Protein AF-A0AA40AAX5-F1 (afdb_monomer)

pLDDT: mean 87.26, std 8.53, range [49.62, 97.94]

InterPro domains:
  IPR021109 Aspartic peptidase domain superfamily [G3DSA:2.40.70.10] (94-364)
  IPR021109 Aspartic peptidase domain superfamily [SSF50630] (122-362)

Secondary structure (DSSP, 8-state):
----S--SS-EEE-HHHHTSHHHHHHTT--HHHHHHHH---S-B-TTS-B-S--EE--TTHHHH-HHHHHHTTS-HHHH-SEEEEEEEE-TTS-EEEEEEEEE---SS--S-B---STT-HHHHHHHHTTSS-S---EEEE-----SSS----EEEESS--GGG--S-----PPPPTT-EETTTEE-SSEEEEEEEEEEETT--TTSTT-EEEE-TTS-EEEEE-SS-SSBB--HHHHHHHHHHHHHHHT-SS--B---TT--TTTTT-HHHHHHHTSB-SS-EEEEEGGGSTT--EEEEEEETTS-EEEE-HHHHEEEEEEE-TTS-EEEEEEEEEEEEESSPPGGG-EEE-HHHHTTSEEE-

Nearest PDB structures (foldseek):
  3u6a-assembly1_A  TM=5.957E-01  e=9.132E-08  Homo sapiens
  6jsn-assembly1_A  TM=5.838E-01  e=8.071E-08  Homo sapiens
  5i70-assembly1_B  TM=5.444E-01  e=6.086E-06  Plasmodium falciparum 7G8
  3qvc-assembly1_A  TM=4.802E-01  e=3.085E-06  Plasmodium falciparum
  6kub-assembly1_A  TM=4.919E-01  e=6.086E-06  Plasmodium falciparum

Sequence (364 aa):
VTPSTVTNATLLTVPGPLCNDTALSTQNMTRGQCYSRRGSALAVDGAGNPVGLPTVSTAGLGSSNPGWIVIMGGTEAVAFPAAVNASLALHDGRSVAMVDGLIESGINHTASHLGLADSSTLSAALIAAGVTGPTRSWGFDAGSLSYARPRSGALTLGGRDVGAVAGSPVTYSMSAYNKVVNNQRVCPLQVTISSMWLVPSNSTAGANDSFQLVDSALPLEACLEVYDIYTRLPVTVLNNLKNYVDTMTGRTGGPVSYKPVQHPEAEKDPLLRQLLSLYINEPGLIYPANSTARFDASLVVTLEGGQTVNIPSNELFNPVRGLAADGSRAVELGFNELAVYQSEAPANAAVLGRSFLSQVYLFV

Organism: NCBI:txid1954250

Foldseek 3Di:
DQAALQAQAWEAEQLQLQQDPVLCQQQVAFSLQSCLQAPHPADADPSRGHPPWAWDDLPCRCVRGVNQCVVQVHDSCSSAVTKTFDWDQDPVRDIFTFIHGYDNDDNQDRYIGQNLDPNHRVLVRCVVVVNAPPDQKKKKALFFQFPVDTGDIDIGGNDYDPVPDDDDDDDDQFDHQPDADLVWYRARQKFKFQWKKKAFPVGDPPDPLIFTLDHNVHIFIEHEHAPQQFKAAAPSSLVSVQVSQCVQLVHDDTFDDDGQNDDPPCVVDVLVVLVNQFDDSFAARKDFLVSRVRDFIWMWTATPVGDIFIQGPSRQKHFDWGAGNSRDIDGRNRMMGGRYGPDHDTPNHMYDYSSRSNRDMDMD

Mean predicted aligned error: 5.78 Å

Radius of gyration: 20.91 Å; Cα contacts (8 Å, |Δi|>4): 826; chains: 1; bounding box: 55×44×54 Å

Structure (mmCIF, N/CA/C/O backbone):
data_AF-A0AA40AAX5-F1
#
_entry.id   AF-A0AA40AAX5-F1
#
loop_
_atom_site.group_PDB
_atom_site.id
_atom_site.type_symbol
_atom_site.label_atom_id
_atom_site.label_alt_id
_atom_site.label_comp_id
_atom_site.label_asym_id
_atom_site.label_entity_id
_atom_site.label_seq_id
_atom_site.pdbx_PDB_ins_code
_atom_site.Cartn_x
_atom_site.Cartn_y
_atom_site.Cartn_z
_atom_site.occupancy
_atom_site.B_iso_or_equiv
_atom_site.auth_seq_id
_atom_site.auth_comp_id
_atom_site.auth_asym_id
_atom_site.auth_atom_id
_atom_site.pdbx_PDB_model_num
ATOM 1 N N . VAL A 1 1 ? -3.126 14.466 -6.322 1.00 49.62 1 VAL A N 1
ATOM 2 C CA . VAL A 1 1 ? -3.869 13.331 -6.909 1.00 49.62 1 VAL A CA 1
ATOM 3 C C . VAL A 1 1 ? -3.043 12.082 -6.691 1.00 49.62 1 VAL A C 1
ATOM 5 O O . VAL A 1 1 ? -1.884 12.096 -7.078 1.00 49.62 1 VAL A O 1
ATOM 8 N N . THR A 1 2 ? -3.607 11.046 -6.073 1.00 58.22 2 THR A N 1
ATOM 9 C CA . THR A 1 2 ? -2.980 9.717 -6.044 1.00 58.22 2 THR A CA 1
ATOM 10 C C . THR A 1 2 ? -3.851 8.804 -6.909 1.00 58.22 2 THR A C 1
ATOM 12 O O . THR A 1 2 ? -4.940 8.435 -6.479 1.00 58.22 2 THR A O 1
ATOM 15 N N . PRO A 1 3 ? -3.469 8.534 -8.161 1.00 61.06 3 PRO A N 1
ATOM 16 C CA . PRO A 1 3 ? -4.119 7.561 -9.025 1.00 61.06 3 PRO A CA 1
ATOM 17 C C . PRO A 1 3 ? -3.767 6.138 -8.573 1.00 61.06 3 PRO A C 1
ATOM 19 O O . PRO A 1 3 ? -2.917 5.947 -7.702 1.00 61.06 3 PRO A O 1
ATOM 22 N N . SER A 1 4 ? -4.430 5.147 -9.165 1.00 72.31 4 SER A N 1
ATOM 23 C CA . SER A 1 4 ? -4.160 3.754 -8.842 1.00 72.31 4 SER A CA 1
ATOM 24 C C . SER A 1 4 ? -2.740 3.346 -9.192 1.00 72.31 4 SER A C 1
ATOM 26 O O . SER A 1 4 ? -2.190 3.704 -10.236 1.00 72.31 4 SER A O 1
ATOM 28 N N . THR A 1 5 ? -2.185 2.558 -8.284 1.00 72.00 5 THR A N 1
ATOM 29 C CA . THR A 1 5 ? -0.841 1.985 -8.344 1.00 72.00 5 THR A CA 1
ATOM 30 C C . THR A 1 5 ? -0.796 0.662 -9.104 1.00 72.00 5 THR A C 1
ATOM 32 O O . THR A 1 5 ? 0.291 0.142 -9.359 1.00 72.00 5 THR A O 1
ATOM 35 N N . VAL A 1 6 ? -1.962 0.132 -9.492 1.00 80.19 6 VAL A N 1
ATOM 36 C CA . VAL A 1 6 ? -2.094 -1.016 -10.391 1.00 80.19 6 VAL A CA 1
ATOM 37 C C . VAL A 1 6 ? -1.846 -0.523 -11.815 1.00 80.19 6 VAL A C 1
ATOM 39 O O . VAL A 1 6 ? -2.741 0.025 -12.441 1.00 80.19 6 VAL A O 1
ATOM 42 N N . THR A 1 7 ? -0.627 -0.656 -12.326 1.00 86.62 7 THR A N 1
ATOM 43 C CA . THR A 1 7 ? -0.231 -0.145 -13.650 1.00 86.62 7 THR A CA 1
ATOM 44 C C . THR A 1 7 ? -0.401 -1.200 -14.745 1.00 86.62 7 THR A C 1
ATOM 46 O O . THR A 1 7 ? -0.524 -2.390 -14.462 1.00 86.62 7 THR A O 1
ATOM 49 N N . ASN A 1 8 ? -0.415 -0.789 -16.015 1.00 89.25 8 ASN A N 1
ATOM 50 C CA . ASN A 1 8 ? -0.386 -1.714 -17.154 1.00 89.25 8 ASN A CA 1
ATOM 51 C C . ASN A 1 8 ? 1.041 -2.169 -17.470 1.00 89.25 8 ASN A C 1
ATOM 53 O O . ASN A 1 8 ? 1.266 -3.338 -17.771 1.00 89.25 8 ASN A O 1
ATOM 57 N N . ALA A 1 9 ? 2.016 -1.268 -17.365 1.00 90.94 9 ALA A N 1
ATOM 58 C CA . ALA A 1 9 ? 3.425 -1.615 -17.499 1.00 90.94 9 ALA A CA 1
ATOM 59 C C . ALA A 1 9 ? 4.041 -1.972 -16.141 1.00 90.94 9 ALA A C 1
ATOM 61 O O . ALA A 1 9 ? 3.669 -1.402 -15.113 1.00 90.94 9 ALA A O 1
ATOM 62 N N . THR A 1 10 ? 5.010 -2.885 -16.150 1.00 91.44 10 THR A N 1
ATOM 63 C CA . THR A 1 10 ? 5.945 -3.059 -15.035 1.00 91.44 10 THR A CA 1
ATOM 64 C C . THR A 1 10 ? 6.928 -1.889 -15.033 1.00 91.44 10 THR A C 1
ATOM 66 O O . THR A 1 10 ? 7.462 -1.509 -16.077 1.00 91.44 10 THR A O 1
ATOM 69 N N . LEU A 1 11 ? 7.119 -1.281 -13.863 1.00 89.56 11 LEU A N 1
ATOM 70 C CA . LEU A 1 11 ? 7.926 -0.081 -13.661 1.00 89.56 11 LEU A CA 1
ATOM 71 C C . LEU A 1 11 ? 8.987 -0.360 -12.606 1.00 89.56 11 LEU A C 1
ATOM 73 O O . LEU A 1 11 ? 8.663 -0.658 -11.458 1.00 89.56 11 LEU A O 1
ATOM 77 N N . LEU A 1 12 ? 10.255 -0.252 -12.978 1.00 89.56 12 LEU A N 1
ATOM 78 C CA . LEU A 1 12 ? 11.369 -0.648 -12.129 1.00 89.56 12 LEU A CA 1
ATOM 79 C C . LEU A 1 12 ? 12.109 0.580 -11.615 1.00 89.56 12 LEU A C 1
ATOM 81 O O . LEU A 1 12 ? 12.522 1.449 -12.382 1.00 89.56 12 LEU A O 1
ATOM 85 N N . THR A 1 13 ? 12.293 0.659 -10.301 1.00 88.62 13 THR A N 1
ATOM 86 C CA . THR A 1 13 ? 13.082 1.728 -9.687 1.00 88.62 13 THR A CA 1
ATOM 87 C C . THR A 1 13 ? 14.549 1.586 -10.033 1.00 88.62 13 THR A C 1
ATOM 89 O O . THR A 1 13 ? 15.118 0.508 -9.857 1.00 88.62 13 THR A O 1
ATOM 92 N N . VAL A 1 14 ? 15.172 2.698 -10.415 1.00 88.69 14 VAL A N 1
ATOM 93 C CA . VAL A 1 14 ? 16.616 2.786 -10.622 1.00 88.69 14 VAL A CA 1
ATOM 94 C C . VAL A 1 14 ? 17.244 3.489 -9.415 1.00 88.69 14 VAL A C 1
ATOM 96 O O . VAL A 1 14 ? 17.065 4.699 -9.247 1.00 88.69 14 VAL A O 1
ATOM 99 N N . PRO A 1 15 ? 17.956 2.768 -8.527 1.00 85.69 15 PRO A N 1
ATOM 100 C CA . PRO A 1 15 ? 18.460 3.346 -7.286 1.00 85.69 15 PRO A CA 1
ATOM 101 C C . PRO A 1 15 ? 19.430 4.509 -7.491 1.00 85.69 15 PRO A C 1
ATOM 103 O O . PRO A 1 15 ? 19.382 5.448 -6.708 1.00 85.69 15 PRO A O 1
ATOM 106 N N . GLY A 1 16 ? 20.286 4.480 -8.515 1.00 86.06 16 GLY A N 1
ATOM 107 C CA . GLY A 1 16 ? 21.312 5.505 -8.745 1.00 86.06 16 GLY A CA 1
ATOM 108 C C . GLY A 1 16 ? 20.771 6.939 -8.762 1.00 86.06 16 GLY A C 1
ATOM 109 O O . GLY A 1 16 ? 21.067 7.711 -7.844 1.00 86.06 16 GLY A O 1
ATOM 110 N N . PRO A 1 17 ? 19.922 7.308 -9.736 1.00 87.00 17 PRO A N 1
ATOM 111 C CA . PRO A 1 17 ? 19.352 8.647 -9.806 1.00 87.00 17 PRO A CA 1
ATOM 112 C C . PRO A 1 17 ? 18.384 8.934 -8.650 1.00 87.00 17 PRO A C 1
ATOM 114 O O . PRO A 1 17 ? 18.302 10.076 -8.203 1.00 87.00 17 PRO A O 1
ATOM 117 N N . LEU A 1 18 ? 17.710 7.922 -8.092 1.00 88.12 18 LEU A N 1
ATOM 118 C CA . LEU A 1 18 ? 16.751 8.104 -6.997 1.00 88.12 18 LEU A CA 1
ATOM 119 C C . LEU A 1 18 ? 17.385 8.245 -5.597 1.00 88.12 18 LEU A C 1
ATOM 121 O O . LEU A 1 18 ? 16.723 8.718 -4.669 1.00 88.12 18 LEU A O 1
ATOM 125 N N . CYS A 1 19 ? 18.640 7.826 -5.431 1.00 89.12 19 CYS A N 1
ATOM 126 C CA . CYS A 1 19 ? 19.385 7.813 -4.167 1.00 89.12 19 CYS A CA 1
ATOM 127 C C . CYS A 1 19 ? 20.699 8.594 -4.241 1.00 89.12 19 CYS A C 1
ATOM 129 O O . CYS A 1 19 ? 21.671 8.269 -3.551 1.00 89.12 19 CYS A O 1
ATOM 131 N N . ASN A 1 20 ? 20.710 9.637 -5.069 1.00 88.94 20 ASN A N 1
ATOM 132 C CA . ASN A 1 20 ? 21.778 10.625 -5.106 1.00 88.94 20 ASN A CA 1
ATOM 133 C C . ASN A 1 20 ? 21.790 11.496 -3.832 1.00 88.94 20 ASN A C 1
ATOM 135 O O . ASN A 1 20 ? 20.797 11.582 -3.106 1.00 88.94 20 ASN A O 1
ATOM 139 N N . ASP A 1 21 ? 22.902 12.182 -3.571 1.00 90.12 21 ASP A N 1
ATOM 140 C CA . ASP A 1 21 ? 23.107 12.931 -2.323 1.00 90.12 21 ASP A CA 1
ATOM 141 C C . ASP A 1 21 ? 22.091 14.074 -2.117 1.00 90.12 21 ASP A C 1
ATOM 143 O O . ASP A 1 21 ? 21.705 14.379 -0.984 1.00 90.12 21 ASP A O 1
ATOM 147 N N . THR A 1 22 ? 21.579 14.671 -3.198 1.00 89.69 22 THR A N 1
ATOM 148 C CA . THR A 1 22 ? 20.496 15.664 -3.131 1.00 89.69 22 THR A CA 1
ATOM 149 C C . THR A 1 22 ? 19.188 15.030 -2.656 1.00 89.69 22 THR A C 1
ATOM 151 O O . THR A 1 22 ? 18.512 15.586 -1.791 1.00 89.69 22 THR A O 1
ATOM 154 N N . ALA A 1 23 ? 18.831 13.851 -3.167 1.00 86.12 23 ALA A N 1
ATOM 155 C CA . ALA A 1 23 ? 17.630 13.133 -2.749 1.00 86.12 23 ALA A CA 1
ATOM 156 C C . ALA A 1 23 ? 17.742 12.651 -1.294 1.00 86.12 23 ALA A C 1
ATOM 158 O O . ALA A 1 23 ? 16.791 12.797 -0.524 1.00 86.12 23 ALA A O 1
ATOM 159 N N . LEU A 1 24 ? 18.914 12.133 -0.908 1.00 89.25 24 LEU A N 1
ATOM 160 C CA . LEU A 1 24 ? 19.203 11.685 0.457 1.00 89.25 24 LEU A CA 1
ATOM 161 C C . LEU A 1 24 ? 19.093 12.831 1.469 1.00 89.25 24 LEU A C 1
ATOM 163 O O . LEU A 1 24 ? 18.389 12.697 2.469 1.00 89.25 24 LEU A O 1
ATOM 167 N N . SER A 1 25 ? 19.719 13.977 1.184 1.00 87.94 25 SER A N 1
ATOM 168 C CA . SER A 1 25 ? 19.642 15.158 2.056 1.00 87.94 25 SER A CA 1
ATOM 169 C C . SER A 1 25 ? 18.224 15.729 2.136 1.00 87.94 25 SER A C 1
ATOM 171 O O . SER A 1 25 ? 17.732 15.982 3.233 1.00 87.94 25 SER A O 1
ATOM 173 N N . THR A 1 26 ? 17.525 15.852 1.003 1.00 85.81 26 THR A N 1
ATOM 174 C CA . THR A 1 26 ? 16.141 16.363 0.957 1.00 85.81 26 THR A CA 1
ATOM 175 C C . THR A 1 26 ? 15.175 15.502 1.770 1.00 85.81 26 THR A C 1
ATOM 177 O O . THR A 1 26 ? 14.215 16.018 2.332 1.00 85.81 26 THR A O 1
ATOM 180 N N . GLN A 1 27 ? 15.404 14.190 1.824 1.00 84.12 27 GLN A N 1
ATOM 181 C CA . GLN A 1 27 ? 14.551 13.242 2.542 1.00 84.12 27 GLN A CA 1
ATOM 182 C C . GLN A 1 27 ? 15.044 12.919 3.956 1.00 84.12 27 GLN A C 1
ATOM 184 O O . GLN A 1 27 ? 14.381 12.140 4.637 1.00 84.12 27 GLN A O 1
ATOM 189 N N . ASN A 1 28 ? 16.172 13.495 4.389 1.00 86.75 28 ASN A N 1
ATOM 190 C CA . ASN A 1 28 ? 16.859 13.130 5.630 1.00 86.75 28 ASN A CA 1
ATOM 191 C C . ASN A 1 28 ? 16.988 11.600 5.778 1.00 86.75 28 ASN A C 1
ATOM 193 O O . ASN A 1 28 ? 16.540 10.993 6.750 1.00 86.75 28 ASN A O 1
ATOM 197 N N . MET A 1 29 ? 17.522 10.968 4.735 1.00 89.06 29 MET A N 1
ATOM 198 C CA . MET A 1 29 ? 17.552 9.519 4.572 1.00 89.06 29 MET A CA 1
ATOM 199 C C . MET A 1 29 ? 18.968 9.061 4.236 1.00 89.06 29 MET A C 1
ATOM 201 O O . MET A 1 29 ? 19.678 9.714 3.473 1.00 89.06 29 MET A O 1
ATOM 205 N N . THR A 1 30 ? 19.378 7.907 4.751 1.00 91.81 30 THR A N 1
ATOM 206 C CA . THR A 1 30 ? 20.649 7.286 4.366 1.00 91.81 30 THR A CA 1
ATOM 207 C C . THR A 1 30 ? 20.535 6.547 3.033 1.00 91.81 30 THR A C 1
ATOM 209 O O . THR A 1 30 ? 19.450 6.168 2.584 1.00 91.81 30 THR A O 1
ATOM 212 N N . ARG A 1 31 ? 21.676 6.250 2.401 1.00 90.31 31 ARG A N 1
ATOM 213 C CA . ARG A 1 31 ? 21.698 5.427 1.182 1.00 90.31 31 ARG A CA 1
ATOM 214 C C . ARG A 1 31 ? 21.137 4.019 1.416 1.00 90.31 31 ARG A C 1
ATOM 216 O O . ARG A 1 31 ? 20.390 3.529 0.575 1.00 90.31 31 ARG A O 1
ATOM 223 N N . GLY A 1 32 ? 21.431 3.409 2.569 1.00 90.06 32 GLY A N 1
ATOM 224 C CA . GLY A 1 32 ? 20.894 2.098 2.953 1.00 90.06 32 GLY A CA 1
ATOM 225 C C . GLY A 1 32 ? 19.365 2.098 3.035 1.00 90.06 32 GLY A C 1
ATOM 226 O O . GLY A 1 32 ? 18.710 1.272 2.400 1.00 90.06 32 GLY A O 1
ATOM 227 N N . GLN A 1 33 ? 18.781 3.086 3.721 1.00 91.81 33 GLN A N 1
ATOM 228 C CA . GLN A 1 33 ? 17.326 3.283 3.775 1.00 91.81 33 GLN A CA 1
ATOM 229 C C . GLN A 1 33 ? 16.737 3.505 2.376 1.00 91.81 33 GLN A C 1
ATOM 231 O O . GLN A 1 33 ? 15.722 2.908 2.021 1.00 91.81 33 GLN A O 1
ATOM 236 N N . CYS A 1 34 ? 17.412 4.313 1.557 1.00 89.94 34 CYS A N 1
ATOM 237 C CA . CYS A 1 34 ? 17.000 4.663 0.203 1.00 89.94 34 CYS A CA 1
ATOM 238 C C . CYS A 1 34 ? 16.948 3.460 -0.749 1.00 89.94 34 CYS A C 1
ATOM 240 O O . CYS A 1 34 ? 15.997 3.334 -1.529 1.00 89.94 34 CYS A O 1
ATOM 242 N N . TYR A 1 35 ? 17.939 2.570 -0.667 1.00 88.31 35 TYR A N 1
ATOM 243 C CA . TYR A 1 35 ? 17.989 1.331 -1.444 1.00 88.31 35 TYR A CA 1
ATOM 244 C C . TYR A 1 35 ? 16.970 0.315 -0.932 1.00 88.31 35 TYR A C 1
ATOM 246 O O . TYR A 1 35 ? 16.229 -0.268 -1.723 1.00 88.31 35 TYR A O 1
ATOM 254 N N . SER A 1 36 ? 16.897 0.145 0.390 1.00 89.12 36 SER A N 1
ATOM 255 C CA . SER A 1 36 ? 16.006 -0.828 1.020 1.00 89.12 36 SER A CA 1
ATOM 256 C C . SER A 1 36 ? 14.534 -0.538 0.750 1.00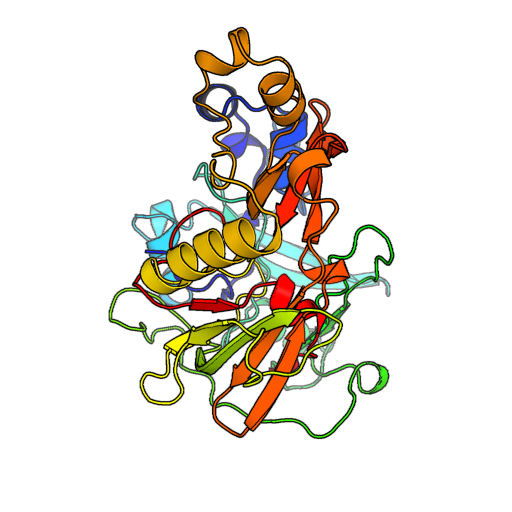 89.12 36 SER A C 1
ATOM 258 O O . SER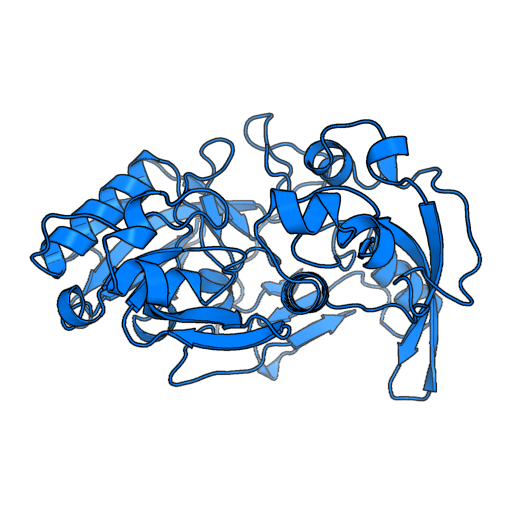 A 1 36 ? 13.802 -1.459 0.392 1.00 89.12 36 SER A O 1
ATOM 260 N N . ARG A 1 37 ? 14.097 0.733 0.828 1.00 87.38 37 ARG A N 1
ATOM 261 C CA . ARG A 1 37 ? 12.704 1.069 0.499 1.00 87.38 37 ARG A CA 1
ATOM 262 C C . ARG A 1 37 ? 12.360 0.655 -0.932 1.00 87.38 37 ARG A C 1
ATOM 264 O O . ARG A 1 37 ? 11.361 -0.025 -1.110 1.00 87.38 37 ARG A O 1
ATOM 271 N N . ARG A 1 38 ? 13.226 0.976 -1.905 1.00 85.50 38 ARG A N 1
ATOM 272 C CA . ARG A 1 38 ? 12.954 0.815 -3.345 1.00 85.50 38 ARG A CA 1
ATOM 273 C C . ARG A 1 38 ? 12.936 -0.625 -3.831 1.00 85.50 38 ARG A C 1
ATOM 275 O O . ARG A 1 38 ? 12.245 -0.891 -4.808 1.00 85.50 38 ARG A O 1
ATOM 282 N N . GLY A 1 39 ? 13.651 -1.524 -3.151 1.00 75.19 39 GLY A N 1
ATOM 283 C CA . GLY A 1 39 ? 13.746 -2.933 -3.528 1.00 75.19 39 GLY A CA 1
ATOM 284 C C . GLY A 1 39 ? 14.306 -3.083 -4.944 1.00 75.19 39 GLY A C 1
ATOM 285 O O . GLY A 1 39 ? 13.553 -3.142 -5.910 1.00 75.19 39 GLY A O 1
ATOM 286 N N . SER A 1 40 ? 15.634 -3.108 -5.095 1.00 65.06 40 SER A N 1
ATOM 287 C CA . SER A 1 40 ? 16.236 -3.236 -6.430 1.00 65.06 40 SER A CA 1
ATOM 288 C C . SER A 1 40 ? 15.887 -4.591 -7.052 1.00 65.06 40 SER A C 1
ATOM 290 O O . SER A 1 40 ? 16.321 -5.627 -6.554 1.00 65.06 40 SER A O 1
ATOM 292 N N . ALA A 1 41 ? 15.126 -4.575 -8.148 1.00 66.00 41 ALA A N 1
ATOM 293 C CA . ALA A 1 41 ? 14.862 -5.745 -8.992 1.00 66.00 41 ALA A CA 1
ATOM 294 C C . ALA A 1 41 ? 15.872 -5.875 -10.148 1.00 66.00 41 ALA A C 1
ATOM 296 O O . ALA A 1 41 ? 15.896 -6.886 -10.846 1.00 66.00 41 ALA A O 1
ATOM 297 N N . LEU A 1 42 ? 16.703 -4.848 -10.354 1.00 78.75 42 LEU A N 1
ATOM 298 C CA . LEU A 1 42 ? 17.687 -4.787 -11.426 1.00 78.75 42 LEU A CA 1
ATOM 299 C C . LEU A 1 42 ? 19.095 -5.046 -10.896 1.00 78.75 42 LEU A C 1
ATOM 301 O O . LEU A 1 42 ? 19.452 -4.619 -9.793 1.00 78.75 42 LEU A O 1
ATOM 305 N N . ALA A 1 43 ? 19.906 -5.708 -11.723 1.00 79.62 43 ALA A N 1
ATOM 306 C CA . ALA A 1 43 ? 21.349 -5.696 -11.563 1.00 79.62 43 ALA A CA 1
ATOM 307 C C . ALA A 1 43 ? 21.853 -4.278 -11.851 1.00 79.62 43 ALA A C 1
ATOM 309 O O . ALA A 1 43 ? 21.590 -3.723 -12.922 1.00 79.62 43 ALA A O 1
ATOM 310 N N . VAL A 1 44 ? 22.556 -3.695 -10.883 1.00 82.50 44 VAL A N 1
ATOM 311 C CA . VAL A 1 44 ? 23.059 -2.325 -10.962 1.00 82.50 44 VAL A CA 1
ATOM 312 C C . VAL A 1 44 ? 24.561 -2.264 -10.709 1.00 82.50 44 VAL A C 1
ATOM 314 O O . VAL A 1 44 ? 25.121 -3.139 -10.047 1.00 82.50 44 VAL A O 1
ATOM 317 N N . ASP A 1 45 ? 25.218 -1.239 -11.247 1.00 84.62 45 ASP A N 1
ATOM 318 C CA . ASP A 1 45 ? 26.619 -0.937 -10.961 1.00 84.62 45 ASP A CA 1
ATOM 319 C C . ASP A 1 45 ? 26.796 -0.322 -9.556 1.00 84.62 45 ASP A C 1
ATOM 321 O O . ASP A 1 45 ? 25.838 -0.113 -8.808 1.00 84.62 45 ASP A O 1
ATOM 325 N N . GLY A 1 46 ? 28.039 -0.000 -9.183 1.00 76.62 46 GLY A N 1
ATOM 326 C CA . GLY A 1 46 ? 28.342 0.642 -7.897 1.00 76.62 46 GLY A CA 1
ATOM 327 C C . GLY A 1 46 ? 27.745 2.048 -7.726 1.00 76.62 46 GLY A C 1
ATOM 328 O O . GLY A 1 46 ? 27.705 2.552 -6.605 1.00 76.62 46 GLY A O 1
ATOM 329 N N . ALA A 1 47 ? 27.275 2.673 -8.809 1.00 78.81 47 ALA A N 1
ATOM 330 C CA . ALA A 1 47 ? 26.553 3.941 -8.791 1.00 78.81 47 ALA A CA 1
ATOM 331 C C . ALA A 1 47 ? 25.023 3.748 -8.779 1.00 78.81 47 ALA A C 1
ATOM 333 O O . ALA A 1 47 ? 24.290 4.727 -8.658 1.00 78.81 47 ALA A O 1
ATOM 334 N N . GLY A 1 48 ? 24.528 2.507 -8.849 1.00 78.50 48 GLY A N 1
ATOM 335 C CA . GLY A 1 48 ? 23.106 2.180 -8.849 1.00 78.50 48 GLY A CA 1
ATOM 336 C C . GLY A 1 48 ? 22.429 2.293 -10.220 1.00 78.50 48 GLY A C 1
ATOM 337 O O . GLY A 1 48 ? 21.198 2.336 -10.261 1.00 78.50 48 GLY A O 1
ATOM 338 N N . ASN A 1 49 ? 23.191 2.350 -11.318 1.00 83.31 49 ASN A N 1
ATOM 339 C CA . ASN A 1 49 ? 22.651 2.368 -12.682 1.00 83.31 49 ASN A CA 1
ATOM 340 C C . ASN A 1 49 ? 22.450 0.942 -13.214 1.00 83.31 49 ASN A C 1
ATOM 342 O O . ASN A 1 49 ? 23.271 0.079 -12.900 1.00 83.31 49 ASN A O 1
ATOM 346 N N . PRO A 1 50 ? 21.425 0.666 -14.042 1.00 83.94 50 PRO A N 1
ATOM 347 C CA . PRO A 1 50 ? 21.175 -0.676 -14.557 1.00 83.94 50 PRO A CA 1
ATOM 348 C C . PRO A 1 50 ? 22.302 -1.151 -15.481 1.00 83.94 50 PRO A C 1
ATOM 350 O O . PRO A 1 50 ? 22.792 -0.389 -16.314 1.00 83.94 50 PRO A O 1
ATOM 353 N N . VAL A 1 51 ? 22.688 -2.424 -15.373 1.00 85.75 51 VAL A N 1
ATOM 354 C CA . VAL A 1 51 ? 23.772 -3.020 -16.174 1.00 85.75 51 VAL A CA 1
ATOM 355 C C . VAL A 1 51 ? 23.229 -4.134 -17.061 1.00 85.75 51 VAL A C 1
ATOM 357 O O . VAL A 1 51 ? 22.479 -4.992 -16.606 1.00 85.75 51 VAL A O 1
ATOM 360 N N . GLY A 1 52 ? 23.649 -4.149 -18.330 1.00 83.50 52 GLY A N 1
ATOM 361 C CA . GLY A 1 52 ? 23.340 -5.246 -19.254 1.00 83.50 52 GLY A CA 1
ATOM 362 C C . GLY A 1 52 ? 21.890 -5.286 -19.746 1.00 83.50 52 GLY A C 1
ATOM 363 O O . GLY A 1 52 ? 21.450 -6.327 -20.224 1.00 83.50 52 GLY A O 1
ATOM 364 N N . LEU A 1 53 ? 21.154 -4.175 -19.645 1.00 85.44 53 LEU A N 1
ATOM 365 C CA . LEU A 1 53 ? 19.770 -4.068 -20.106 1.00 85.44 53 LEU A CA 1
ATOM 366 C C . LEU A 1 53 ? 19.693 -3.262 -21.411 1.00 85.44 53 LEU A C 1
ATOM 368 O O . LEU A 1 53 ? 20.050 -2.081 -21.410 1.00 85.44 53 LEU A O 1
ATOM 372 N N . PRO A 1 54 ? 19.227 -3.855 -22.525 1.00 88.06 54 PRO A N 1
ATOM 373 C CA . PRO A 1 54 ? 19.014 -3.122 -23.766 1.00 88.06 54 PRO A CA 1
ATOM 374 C C . PRO A 1 54 ? 17.943 -2.042 -23.592 1.00 88.06 54 PRO A C 1
ATOM 376 O O . PRO A 1 54 ? 16.807 -2.342 -23.215 1.00 88.06 54 PRO A O 1
ATOM 379 N N . THR A 1 55 ? 18.287 -0.794 -23.902 1.00 90.62 55 THR A N 1
ATOM 380 C CA . THR A 1 55 ? 17.326 0.314 -23.947 1.00 90.62 55 THR A CA 1
ATOM 381 C C . THR A 1 55 ? 16.351 0.126 -25.107 1.00 90.62 55 THR A C 1
ATOM 383 O O . THR A 1 5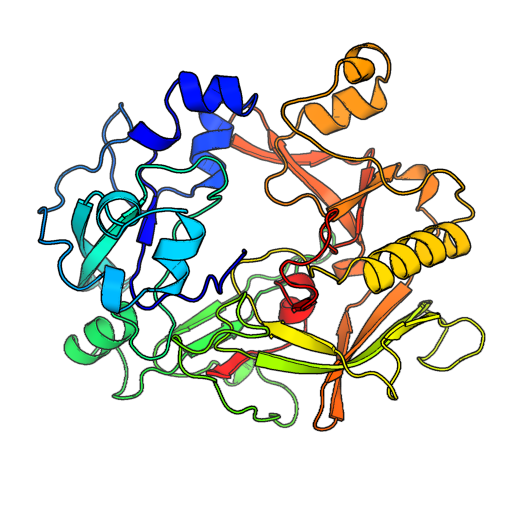5 ? 16.742 -0.269 -26.207 1.00 90.62 55 THR A O 1
ATOM 386 N N . VAL A 1 56 ? 15.082 0.446 -24.873 1.00 92.62 56 VAL A N 1
ATOM 387 C CA . VAL A 1 56 ? 14.017 0.419 -25.883 1.00 92.62 56 VAL A CA 1
ATOM 388 C C . VAL A 1 56 ? 13.229 1.728 -25.875 1.00 92.62 56 VAL A C 1
ATOM 390 O O . VAL A 1 56 ? 13.421 2.587 -25.016 1.00 92.62 56 VAL A O 1
ATOM 393 N N . SER A 1 57 ? 12.353 1.905 -26.865 1.00 91.31 57 SER A N 1
ATOM 394 C CA . SER A 1 57 ? 11.486 3.082 -26.935 1.00 91.31 57 SER A CA 1
ATOM 395 C C . SER A 1 57 ? 10.493 3.109 -25.771 1.00 91.31 57 SER A C 1
ATOM 397 O O . SER A 1 57 ? 9.915 2.084 -25.419 1.00 91.31 57 SER A O 1
ATOM 399 N N . THR A 1 58 ? 10.250 4.299 -25.225 1.00 90.94 58 THR A N 1
ATOM 400 C CA . THR A 1 58 ? 9.186 4.559 -24.245 1.00 90.94 58 THR A CA 1
ATOM 401 C C . THR A 1 58 ? 7.824 4.797 -24.904 1.00 90.94 58 THR A C 1
ATOM 403 O O . THR A 1 58 ? 6.827 4.945 -24.201 1.00 90.94 58 THR A O 1
ATOM 406 N N . ALA A 1 59 ? 7.758 4.821 -26.242 1.00 88.81 59 ALA A N 1
ATOM 407 C CA . ALA A 1 59 ? 6.548 5.150 -26.984 1.00 88.81 59 ALA A CA 1
ATOM 408 C C . ALA A 1 59 ? 5.372 4.237 -26.603 1.00 88.81 59 ALA A C 1
ATOM 410 O O . ALA A 1 59 ? 5.445 3.014 -26.717 1.00 88.81 59 ALA A O 1
ATOM 411 N N . GLY A 1 60 ? 4.264 4.853 -26.184 1.00 85.19 60 GLY A N 1
ATOM 412 C CA . GLY A 1 60 ? 3.025 4.155 -25.845 1.00 85.19 60 GLY A CA 1
ATOM 413 C C . GLY A 1 60 ? 2.905 3.776 -24.366 1.00 85.19 60 GLY A C 1
ATOM 414 O O . GLY A 1 60 ? 1.789 3.493 -23.912 1.00 85.19 60 GLY A O 1
ATOM 415 N N . LEU A 1 61 ? 3.990 3.850 -23.581 1.00 88.31 61 LEU A N 1
ATOM 416 C CA . LEU A 1 61 ? 3.937 3.634 -22.130 1.00 88.31 61 LEU A CA 1
ATOM 417 C C . LEU A 1 61 ? 3.062 4.683 -21.446 1.00 88.31 61 LEU A C 1
ATOM 419 O O . LEU A 1 61 ? 2.253 4.335 -20.586 1.00 88.31 61 LEU A O 1
ATOM 423 N N . GLY A 1 62 ? 3.141 5.942 -21.881 1.00 87.06 62 GLY A N 1
ATOM 424 C CA . GLY A 1 62 ? 2.302 7.007 -21.347 1.00 87.06 62 GLY A CA 1
ATOM 425 C C . GLY A 1 62 ? 0.819 6.785 -21.616 1.00 87.06 62 GLY A C 1
ATOM 426 O O . GLY A 1 62 ? 0.001 6.841 -20.699 1.00 87.06 62 GLY A O 1
ATOM 427 N N . SER A 1 63 ? 0.476 6.457 -22.863 1.00 85.00 63 SER A N 1
ATOM 428 C CA . SER A 1 63 ? -0.914 6.206 -23.266 1.00 85.00 63 SER A CA 1
ATOM 429 C C . SER A 1 63 ? -1.551 5.000 -22.564 1.00 85.00 63 SER A C 1
ATOM 431 O O . SER A 1 63 ? -2.749 5.015 -22.290 1.00 85.00 63 SER A O 1
ATOM 433 N N . SER A 1 64 ? -0.754 3.978 -22.235 1.00 85.19 64 SER A N 1
ATOM 434 C CA . SER A 1 64 ? -1.212 2.783 -21.514 1.00 85.19 64 SER A CA 1
ATOM 435 C C . SER A 1 64 ? -1.227 2.970 -19.996 1.00 85.19 64 SER A C 1
ATOM 437 O O . SER A 1 64 ? -1.927 2.238 -19.301 1.00 85.19 64 SER A O 1
ATOM 439 N N . ASN A 1 65 ? -0.509 3.965 -19.466 1.00 85.56 65 ASN A N 1
ATOM 440 C CA . ASN A 1 65 ? -0.409 4.236 -18.032 1.00 85.56 65 ASN A CA 1
ATOM 441 C C . ASN A 1 65 ? -0.727 5.710 -17.695 1.00 85.56 65 ASN A C 1
ATOM 443 O O . ASN A 1 65 ? 0.087 6.387 -17.058 1.00 85.56 65 ASN A O 1
ATOM 447 N N . PRO A 1 66 ? -1.914 6.235 -18.061 1.00 80.19 66 PRO A N 1
ATOM 448 C CA . PRO A 1 66 ? -2.275 7.630 -17.798 1.00 80.19 66 PRO A CA 1
ATOM 449 C C . PRO A 1 66 ? -2.261 7.978 -16.304 1.00 80.19 66 PRO A C 1
ATOM 451 O O . PRO A 1 66 ? -1.876 9.085 -15.937 1.00 80.19 66 PRO A O 1
ATOM 454 N N . GLY A 1 67 ? -2.616 7.029 -15.428 1.00 78.62 67 GLY A N 1
ATOM 455 C CA . GLY A 1 67 ? -2.488 7.196 -13.980 1.00 78.62 67 GLY A CA 1
ATOM 456 C C . GLY A 1 67 ? -1.044 7.473 -13.560 1.00 78.62 67 GLY A C 1
ATOM 457 O O . GLY A 1 67 ? -0.795 8.427 -12.831 1.00 78.62 67 GLY A O 1
ATOM 458 N N . TRP A 1 68 ? -0.076 6.722 -14.086 1.00 82.69 68 TRP A N 1
ATOM 459 C CA . TRP A 1 68 ? 1.338 6.919 -13.760 1.00 82.69 68 TRP A CA 1
ATOM 460 C C . TRP A 1 68 ? 1.846 8.318 -14.130 1.00 82.69 68 TRP A C 1
ATOM 462 O O . TRP A 1 68 ? 2.506 8.961 -13.316 1.00 82.69 68 TRP A O 1
ATOM 472 N N . ILE A 1 69 ? 1.466 8.837 -15.304 1.00 82.31 69 ILE A N 1
ATOM 473 C CA . ILE A 1 69 ? 1.804 10.210 -15.720 1.00 82.31 69 ILE A CA 1
ATOM 474 C C . ILE A 1 69 ? 1.361 11.230 -14.661 1.00 82.31 69 ILE A C 1
ATOM 476 O O . ILE A 1 69 ? 2.109 12.148 -14.320 1.00 82.31 69 ILE A O 1
ATOM 480 N N . VAL A 1 70 ? 0.163 11.041 -14.103 1.00 78.88 70 VAL A N 1
ATOM 481 C CA . VAL A 1 70 ? -0.381 11.921 -13.066 1.00 78.88 70 VAL A CA 1
ATOM 482 C C . VAL A 1 70 ? 0.382 11.786 -11.742 1.00 78.88 70 VAL A C 1
ATOM 484 O O . VAL A 1 70 ? 0.613 12.809 -11.099 1.00 78.88 70 VAL A O 1
ATOM 487 N N . ILE A 1 71 ? 0.820 10.579 -11.341 1.00 77.94 71 ILE A N 1
ATOM 488 C CA . ILE A 1 71 ? 1.679 10.390 -10.142 1.00 77.94 71 ILE A CA 1
ATOM 489 C C . ILE A 1 71 ? 2.964 11.188 -10.282 1.00 77.94 71 ILE A C 1
ATOM 491 O O . ILE A 1 71 ? 3.375 11.889 -9.360 1.00 77.94 71 ILE A O 1
ATOM 495 N N . MET A 1 72 ? 3.578 11.078 -11.456 1.00 79.56 72 MET A N 1
ATOM 496 C CA . MET A 1 72 ? 4.853 11.708 -11.768 1.00 79.56 72 MET A CA 1
ATOM 497 C C . MET A 1 72 ? 4.722 13.225 -11.974 1.00 79.56 72 MET A C 1
ATOM 499 O O . MET A 1 72 ? 5.732 13.909 -12.126 1.00 79.56 72 MET A O 1
ATOM 503 N N . GLY A 1 73 ? 3.494 13.765 -11.959 1.00 74.00 73 GLY A N 1
ATOM 504 C CA . GLY A 1 73 ? 3.214 15.200 -12.006 1.00 74.00 73 GLY A CA 1
ATOM 505 C C . GLY A 1 73 ? 3.647 15.877 -13.307 1.00 74.00 73 GLY A C 1
ATOM 506 O O . GLY A 1 73 ? 3.954 17.068 -13.290 1.00 74.00 73 GLY A O 1
ATOM 507 N N . GLY A 1 74 ? 3.723 15.136 -14.417 1.00 75.44 74 GLY A N 1
ATOM 508 C CA . GLY A 1 74 ? 4.423 15.604 -15.612 1.00 75.44 74 GLY A CA 1
ATOM 509 C C . GLY A 1 74 ? 3.893 15.060 -16.933 1.00 75.44 74 GLY A C 1
ATOM 510 O O . GLY A 1 74 ? 2.735 14.677 -17.060 1.00 75.44 74 GLY A O 1
ATOM 511 N N . THR A 1 75 ? 4.759 15.083 -17.943 1.00 81.06 75 THR A N 1
ATOM 512 C CA . THR A 1 75 ? 4.516 14.517 -19.277 1.00 81.06 75 THR A CA 1
ATOM 513 C C . THR A 1 75 ? 4.987 13.063 -19.340 1.00 81.06 75 THR A C 1
ATOM 515 O O . THR A 1 75 ? 5.669 12.585 -18.433 1.00 81.06 75 THR A O 1
ATOM 518 N N . GLU A 1 76 ? 4.688 12.359 -20.436 1.00 82.00 76 GLU A N 1
ATOM 519 C CA . GLU A 1 76 ? 5.213 11.006 -20.684 1.00 82.00 76 GLU A CA 1
ATOM 520 C C . GLU A 1 76 ? 6.744 10.944 -20.557 1.00 82.00 76 GLU A C 1
ATOM 522 O O . GLU A 1 76 ? 7.254 10.024 -19.933 1.00 82.00 76 GLU A O 1
ATOM 527 N N . ALA A 1 77 ? 7.472 11.962 -21.030 1.00 83.25 77 ALA A N 1
ATOM 528 C CA . ALA A 1 77 ? 8.933 12.019 -20.917 1.00 83.25 77 ALA A CA 1
ATOM 529 C C . ALA A 1 77 ? 9.439 12.124 -19.466 1.00 83.25 77 ALA A C 1
ATOM 531 O O . ALA A 1 77 ? 10.522 11.642 -19.154 1.00 83.25 77 ALA A O 1
ATOM 532 N N . VAL A 1 78 ? 8.665 12.752 -18.573 1.00 82.75 78 VAL A N 1
ATOM 533 C CA . VAL A 1 78 ? 8.996 12.825 -17.139 1.00 82.75 78 VAL A CA 1
ATOM 534 C C . VAL A 1 78 ? 8.653 11.510 -16.444 1.00 82.75 78 VAL A C 1
ATOM 536 O O . VAL A 1 78 ? 9.400 11.040 -15.589 1.00 82.75 78 VAL A O 1
ATOM 539 N N . ALA A 1 79 ? 7.515 10.920 -16.808 1.00 83.94 79 ALA A N 1
ATOM 540 C CA . ALA A 1 79 ? 7.008 9.710 -16.179 1.00 83.94 79 ALA A CA 1
ATOM 541 C C . ALA A 1 79 ? 7.752 8.439 -16.623 1.00 83.94 79 ALA A C 1
ATOM 543 O O . ALA A 1 79 ? 7.853 7.486 -15.850 1.00 83.94 79 ALA A O 1
ATOM 544 N N . PHE A 1 80 ? 8.281 8.456 -17.847 1.00 88.00 80 PHE A N 1
ATOM 545 C CA . PHE A 1 80 ? 9.024 7.381 -18.496 1.00 88.00 80 PHE A CA 1
ATOM 546 C C . PHE A 1 80 ? 10.295 7.958 -19.137 1.00 88.00 80 PHE A C 1
ATOM 548 O O . PHE A 1 80 ? 10.357 8.110 -20.359 1.00 88.00 80 PHE A O 1
ATOM 555 N N . PRO A 1 81 ? 11.311 8.312 -18.330 1.00 87.94 81 PRO A N 1
ATOM 556 C CA . PRO A 1 81 ? 12.575 8.837 -18.846 1.00 87.94 81 PRO A CA 1
ATOM 557 C C . PRO A 1 81 ? 13.310 7.811 -19.718 1.00 87.94 81 PRO A C 1
ATOM 559 O O . PRO A 1 81 ? 13.962 8.175 -20.696 1.00 87.94 81 PRO A O 1
ATOM 562 N N . ALA A 1 82 ? 13.158 6.525 -19.399 1.00 90.81 82 ALA A N 1
ATOM 563 C CA . ALA A 1 82 ? 13.729 5.421 -20.147 1.00 90.81 82 ALA A CA 1
ATOM 564 C C . ALA A 1 82 ? 12.860 4.161 -20.028 1.00 90.81 82 ALA A C 1
ATOM 566 O O . ALA A 1 82 ? 12.035 4.022 -19.120 1.00 90.81 82 ALA A O 1
ATOM 567 N N . ALA A 1 83 ? 13.070 3.232 -20.958 1.00 92.56 83 ALA A N 1
ATOM 568 C CA . ALA A 1 83 ? 12.518 1.887 -20.925 1.00 92.56 83 ALA A CA 1
ATOM 569 C C . ALA A 1 83 ? 13.595 0.884 -21.335 1.00 92.56 83 ALA A C 1
ATOM 571 O O . ALA A 1 83 ? 14.507 1.200 -22.107 1.00 92.56 83 ALA A O 1
ATOM 572 N N . VAL A 1 84 ? 13.477 -0.336 -20.828 1.00 91.94 84 VAL A N 1
ATOM 573 C CA . VAL A 1 84 ? 14.411 -1.427 -21.105 1.00 91.94 84 VAL A CA 1
ATOM 574 C C . VAL A 1 84 ? 13.667 -2.694 -21.487 1.00 91.94 84 VAL A C 1
ATOM 576 O O . VAL A 1 84 ? 12.512 -2.890 -21.116 1.00 91.94 84 VAL A O 1
ATOM 579 N N . ASN A 1 85 ? 14.345 -3.571 -22.220 1.00 90.62 85 ASN A N 1
ATOM 580 C CA . ASN A 1 85 ? 13.914 -4.953 -22.361 1.00 90.62 85 ASN A CA 1
ATOM 581 C C . ASN A 1 85 ? 14.555 -5.777 -21.239 1.00 90.62 85 ASN A C 1
ATOM 583 O O . ASN A 1 85 ? 15.742 -6.106 -21.308 1.00 90.62 85 ASN A O 1
ATOM 587 N N . ALA A 1 86 ? 13.788 -6.059 -20.190 1.00 88.50 86 ALA A N 1
ATOM 588 C CA . ALA A 1 86 ? 14.230 -6.868 -19.065 1.00 88.50 86 ALA A CA 1
ATOM 589 C C . ALA A 1 86 ? 13.692 -8.296 -19.191 1.00 88.50 86 ALA A C 1
ATOM 591 O O . ALA A 1 86 ? 12.796 -8.593 -19.979 1.00 88.50 86 ALA A O 1
ATOM 592 N N . SER A 1 87 ? 14.286 -9.215 -18.437 1.00 88.81 87 SER A N 1
ATOM 593 C CA . SER A 1 87 ? 13.907 -10.623 -18.456 1.00 88.81 87 SER A CA 1
ATOM 594 C C . SER A 1 87 ? 13.535 -11.093 -17.060 1.00 88.81 87 SER A C 1
ATOM 596 O O . SER A 1 87 ? 14.358 -11.059 -16.147 1.00 88.81 87 SER A O 1
ATOM 598 N N . LEU A 1 88 ? 12.305 -11.579 -16.908 1.00 88.88 88 LEU A N 1
ATOM 599 C CA . LEU A 1 88 ? 11.865 -12.267 -15.702 1.00 88.88 88 LEU A CA 1
ATOM 600 C C . LEU A 1 88 ? 12.405 -13.698 -15.734 1.00 88.88 88 LEU A C 1
ATOM 602 O O . LEU A 1 88 ? 11.970 -14.516 -16.547 1.00 88.88 88 LEU A O 1
ATOM 606 N N . ALA A 1 89 ? 13.363 -13.995 -14.858 1.00 89.19 89 ALA A N 1
ATOM 607 C CA . ALA A 1 89 ? 13.865 -15.348 -14.659 1.00 89.19 89 ALA A CA 1
ATOM 608 C C . ALA A 1 89 ? 12.894 -16.148 -13.781 1.00 89.19 89 ALA A C 1
ATOM 610 O O . ALA A 1 89 ? 12.533 -15.719 -12.685 1.00 89.19 89 ALA A O 1
ATOM 611 N N . LEU A 1 90 ? 12.481 -17.316 -14.264 1.00 89.88 90 LEU A N 1
ATOM 612 C CA . LEU A 1 90 ? 11.612 -18.240 -13.547 1.00 89.88 90 LEU A CA 1
ATOM 613 C C . LEU A 1 90 ? 12.444 -19.337 -12.876 1.00 89.88 90 LEU A C 1
ATOM 615 O O . LEU A 1 90 ? 13.519 -19.711 -13.347 1.00 89.88 90 LEU A O 1
ATOM 619 N N . HIS A 1 91 ? 11.931 -19.886 -11.774 1.00 88.38 91 HIS A N 1
ATOM 620 C CA . HIS A 1 91 ? 12.627 -20.921 -11.000 1.00 88.38 91 HIS A CA 1
ATOM 621 C C . HIS A 1 91 ? 12.903 -22.212 -11.783 1.00 88.38 91 HIS A C 1
ATOM 623 O O . HIS A 1 91 ? 13.826 -22.944 -11.439 1.00 88.38 91 HIS A O 1
ATOM 629 N N . ASP A 1 92 ? 12.129 -22.488 -12.831 1.00 89.31 92 ASP A N 1
ATOM 630 C CA . ASP A 1 92 ? 12.315 -23.643 -13.714 1.00 89.31 92 ASP A CA 1
ATOM 631 C C . ASP A 1 92 ? 13.346 -23.401 -14.833 1.00 89.31 92 ASP A C 1
ATOM 633 O O . ASP A 1 92 ? 13.497 -24.227 -15.731 1.00 89.31 92 ASP A O 1
ATOM 637 N N . GLY A 1 93 ? 14.059 -22.271 -14.786 1.00 89.50 93 GLY A N 1
ATOM 638 C CA . GLY A 1 93 ? 15.092 -21.902 -15.749 1.00 89.50 93 GLY A CA 1
ATOM 639 C C . GLY A 1 93 ? 14.564 -21.207 -17.004 1.00 89.50 93 GLY A C 1
ATOM 640 O O . GLY A 1 93 ? 15.368 -20.793 -17.840 1.00 89.50 93 GLY A O 1
ATOM 641 N N . ARG A 1 94 ? 13.243 -21.036 -17.155 1.00 91.88 94 ARG A N 1
ATOM 642 C CA . ARG A 1 94 ? 12.685 -20.215 -18.237 1.00 91.88 94 ARG A CA 1
ATOM 643 C C . ARG A 1 94 ? 12.954 -18.733 -17.992 1.00 91.88 94 ARG A C 1
ATOM 645 O O . ARG A 1 94 ? 13.133 -18.278 -16.863 1.00 91.88 94 ARG A O 1
ATOM 652 N N . SER A 1 95 ? 12.940 -17.968 -19.076 1.00 92.94 95 SER A N 1
ATOM 653 C CA . SER A 1 95 ? 13.106 -16.522 -19.046 1.00 92.94 95 SER A CA 1
ATOM 654 C C . SER A 1 95 ? 12.072 -15.867 -19.951 1.00 92.94 95 SER A C 1
ATOM 656 O O . SER A 1 95 ? 11.855 -16.326 -21.073 1.00 92.94 95 SER A O 1
ATOM 658 N N . VAL A 1 96 ? 11.413 -14.826 -19.448 1.00 93.38 96 VAL A N 1
ATOM 659 C CA . VAL A 1 96 ? 10.363 -14.104 -20.172 1.00 93.38 96 VAL A CA 1
ATOM 660 C C . VAL A 1 96 ? 10.805 -12.665 -20.365 1.00 93.38 96 VAL A C 1
ATOM 662 O O . VAL A 1 96 ? 10.907 -11.913 -19.398 1.00 93.38 96 VAL A O 1
ATOM 665 N N . ALA A 1 97 ? 11.069 -12.297 -21.616 1.00 91.19 97 ALA A N 1
ATOM 666 C CA . ALA A 1 97 ? 11.417 -10.933 -21.985 1.00 91.19 97 ALA A CA 1
ATOM 667 C C . ALA A 1 97 ? 10.172 -10.037 -21.981 1.00 91.19 97 ALA A C 1
ATOM 669 O O . ALA A 1 97 ? 9.117 -10.426 -22.492 1.00 91.19 97 ALA A O 1
ATOM 670 N N . MET A 1 98 ? 10.300 -8.836 -21.426 1.00 90.25 98 MET A N 1
ATOM 671 C CA . MET A 1 98 ? 9.240 -7.835 -21.395 1.00 90.25 98 MET A CA 1
ATOM 672 C C . MET A 1 98 ? 9.814 -6.417 -21.393 1.00 90.25 98 MET A C 1
ATOM 674 O O . MET A 1 98 ? 10.935 -6.171 -20.947 1.00 90.25 98 MET A O 1
ATOM 678 N N . VAL A 1 99 ? 9.028 -5.484 -21.930 1.00 90.56 99 VAL A N 1
ATOM 679 C CA . VAL A 1 99 ? 9.360 -4.059 -21.893 1.00 90.56 99 VAL A CA 1
ATOM 680 C C . VAL A 1 99 ? 8.921 -3.486 -20.555 1.00 90.56 99 VAL A C 1
ATOM 682 O O . VAL A 1 99 ? 7.724 -3.477 -20.253 1.00 90.56 99 VAL A O 1
ATOM 685 N N . ASP A 1 100 ? 9.893 -2.951 -19.824 1.00 91.62 100 ASP A N 1
ATOM 686 C CA . ASP A 1 100 ? 9.706 -2.344 -18.513 1.00 91.62 100 ASP A CA 1
ATOM 687 C C . ASP A 1 100 ? 10.091 -0.863 -18.553 1.00 91.62 100 ASP A C 1
ATOM 689 O O . ASP A 1 100 ? 11.107 -0.472 -19.138 1.00 91.62 100 ASP A O 1
ATOM 693 N N . GLY A 1 101 ? 9.271 -0.024 -17.921 1.00 91.88 101 GLY A N 1
ATOM 694 C CA . GLY A 1 101 ? 9.583 1.390 -17.723 1.00 91.88 101 GLY A CA 1
ATOM 695 C C . GLY A 1 101 ? 10.570 1.574 -16.572 1.00 91.88 101 GLY A C 1
ATOM 696 O O . GLY A 1 101 ? 10.503 0.854 -15.577 1.00 91.88 101 GLY A O 1
ATOM 697 N N . LEU A 1 102 ? 11.468 2.554 -16.673 1.00 89.94 102 LEU A N 1
ATOM 698 C CA . LEU A 1 102 ? 12.391 2.897 -15.592 1.00 89.94 102 LEU A CA 1
ATOM 699 C C . LEU A 1 102 ? 11.894 4.109 -14.803 1.00 89.94 102 LEU A C 1
ATOM 701 O O . LEU A 1 102 ? 11.565 5.151 -15.369 1.00 89.94 102 LEU A O 1
ATOM 705 N N . ILE A 1 103 ? 11.876 3.979 -13.478 1.00 88.44 103 ILE A N 1
ATOM 706 C CA . ILE A 1 103 ? 11.602 5.076 -12.550 1.00 88.44 103 ILE A CA 1
ATOM 707 C C . ILE A 1 103 ? 12.951 5.658 -12.131 1.00 88.44 103 ILE A C 1
ATOM 709 O O . ILE A 1 103 ? 13.670 5.062 -11.327 1.00 88.44 103 ILE A O 1
ATOM 713 N N . GLU A 1 104 ? 13.290 6.823 -12.676 1.00 86.81 104 GLU A N 1
ATOM 714 C CA . GLU A 1 104 ? 14.569 7.506 -12.411 1.00 86.81 104 GLU A CA 1
ATOM 715 C C . GLU A 1 104 ? 14.398 8.829 -11.655 1.00 86.81 104 GLU A C 1
ATOM 717 O O . GLU A 1 104 ? 15.376 9.458 -11.258 1.00 86.81 104 GLU A O 1
ATOM 722 N N . SER A 1 105 ? 13.160 9.265 -11.421 1.00 83.00 105 SER A N 1
ATOM 723 C CA . SER A 1 105 ? 12.863 10.499 -10.696 1.00 83.00 105 SER A CA 1
ATOM 724 C C . SER A 1 105 ? 11.700 10.324 -9.715 1.00 83.00 105 SER A C 1
ATOM 726 O O . SER A 1 105 ? 11.019 9.300 -9.703 1.00 83.00 105 SER A O 1
ATOM 728 N N . GLY A 1 106 ? 11.502 11.325 -8.856 1.00 76.69 106 GLY A N 1
ATOM 729 C CA . GLY A 1 106 ? 10.455 11.334 -7.837 1.00 76.69 106 GLY A CA 1
ATOM 730 C C . GLY A 1 106 ? 10.933 10.846 -6.463 1.00 76.69 106 GLY A C 1
ATOM 731 O O . GLY A 1 106 ? 11.563 9.804 -6.301 1.00 76.69 106 GLY A O 1
ATOM 732 N N . ILE A 1 107 ? 10.620 11.636 -5.436 1.00 66.94 107 ILE A N 1
ATOM 733 C CA . ILE A 1 107 ? 11.101 11.437 -4.056 1.00 66.94 107 ILE A CA 1
ATOM 734 C C . ILE A 1 107 ? 10.158 10.578 -3.196 1.00 66.94 107 ILE A C 1
ATOM 736 O O . ILE A 1 107 ? 10.576 9.990 -2.197 1.00 66.94 107 ILE A O 1
ATOM 740 N N . ASN A 1 108 ? 8.894 10.456 -3.607 1.00 70.12 108 ASN A N 1
ATOM 741 C CA . ASN A 1 108 ? 7.846 9.780 -2.837 1.00 70.12 108 ASN A CA 1
ATOM 742 C C . ASN A 1 108 ? 7.575 8.339 -3.293 1.00 70.12 108 ASN A C 1
ATOM 744 O O . ASN A 1 108 ? 6.808 7.642 -2.639 1.00 70.12 108 ASN A O 1
ATOM 748 N N . HIS A 1 109 ? 8.219 7.858 -4.362 1.00 71.81 109 HIS A N 1
ATOM 749 C CA . HIS A 1 109 ? 8.089 6.460 -4.780 1.00 71.81 109 HIS A CA 1
ATOM 750 C C . HIS A 1 109 ? 8.807 5.566 -3.791 1.00 71.81 109 HIS A C 1
ATOM 752 O O . HIS A 1 109 ? 9.980 5.795 -3.466 1.00 71.81 109 HIS A O 1
ATOM 758 N N . THR A 1 110 ? 8.098 4.580 -3.260 1.00 73.19 110 THR A N 1
ATOM 759 C CA . THR A 1 110 ? 8.678 3.692 -2.263 1.00 73.19 110 THR A CA 1
ATOM 760 C C . THR A 1 110 ? 9.145 2.400 -2.893 1.00 73.19 110 THR A C 1
ATOM 762 O O . THR A 1 110 ? 10.116 1.903 -2.364 1.00 73.19 110 THR A O 1
ATOM 765 N N . ALA A 1 111 ? 8.614 1.934 -4.031 1.00 79.50 111 ALA A N 1
ATOM 766 C CA . ALA A 1 111 ? 9.038 0.676 -4.656 1.00 79.50 111 ALA A CA 1
ATOM 767 C C . ALA A 1 111 ? 8.850 0.634 -6.186 1.00 79.50 111 ALA A C 1
ATOM 769 O O . ALA A 1 111 ? 8.288 1.548 -6.789 1.00 79.50 111 ALA A O 1
ATOM 770 N N . SER A 1 112 ? 9.333 -0.451 -6.797 1.00 87.06 112 SER A N 1
ATOM 771 C CA . SER A 1 112 ? 8.969 -0.863 -8.160 1.00 87.06 112 SER A CA 1
ATOM 772 C C . SER A 1 112 ? 7.509 -1.343 -8.225 1.00 87.06 112 SER A C 1
ATOM 774 O O . SER A 1 112 ? 6.953 -1.792 -7.224 1.00 87.06 112 SER A O 1
ATOM 776 N N . HIS A 1 113 ? 6.902 -1.293 -9.411 1.00 87.31 113 HIS A N 1
ATOM 777 C CA . HIS A 1 113 ? 5.522 -1.705 -9.673 1.00 87.31 113 HIS A CA 1
ATOM 778 C C . HIS A 1 113 ? 5.488 -2.866 -10.667 1.00 87.31 113 HIS A C 1
ATOM 780 O O . HIS A 1 113 ? 6.128 -2.808 -11.714 1.00 87.31 113 HIS A O 1
ATOM 786 N N . LEU A 1 114 ? 4.702 -3.900 -10.373 1.00 88.38 114 LEU A N 1
ATOM 787 C CA . LEU A 1 114 ? 4.368 -4.940 -11.346 1.00 88.38 114 LEU A CA 1
ATOM 788 C C . LEU A 1 114 ? 3.099 -4.534 -12.095 1.00 88.38 114 LEU A C 1
ATOM 790 O O . LEU A 1 114 ? 2.102 -4.173 -11.468 1.00 88.38 114 LEU A O 1
ATOM 794 N N . GLY A 1 115 ? 3.129 -4.608 -13.427 1.00 89.12 115 GLY A N 1
ATOM 795 C CA . GLY A 1 115 ? 1.977 -4.250 -14.248 1.00 89.12 115 GLY A CA 1
ATOM 796 C C . GLY A 1 115 ? 0.866 -5.293 -14.126 1.00 89.12 115 GLY A C 1
ATOM 797 O O . GLY A 1 115 ? 0.992 -6.373 -14.698 1.00 89.12 115 GLY A O 1
ATOM 798 N N . LEU A 1 116 ? -0.213 -4.996 -13.399 1.00 89.19 116 LEU A N 1
ATOM 799 C CA . LEU A 1 116 ? -1.328 -5.913 -13.099 1.00 89.19 116 LEU A CA 1
ATOM 800 C C . LEU A 1 116 ? -2.708 -5.385 -13.544 1.00 89.19 116 LEU A C 1
ATOM 802 O O . LEU A 1 116 ? -3.731 -5.990 -13.227 1.00 89.19 116 LEU A O 1
ATOM 806 N N . ALA A 1 117 ? -2.764 -4.266 -14.269 1.00 86.69 117 ALA A N 1
ATOM 807 C CA . ALA A 1 117 ? -4.017 -3.732 -14.808 1.00 86.69 117 ALA A CA 1
ATOM 808 C C . ALA A 1 117 ? -4.516 -4.513 -16.049 1.00 86.69 117 ALA A C 1
ATOM 810 O O . ALA A 1 117 ? -3.918 -5.497 -16.490 1.00 86.69 117 ALA A O 1
ATOM 811 N N . ASP A 1 118 ? -5.648 -4.076 -16.603 1.00 81.19 118 ASP A N 1
ATOM 812 C CA . ASP A 1 118 ? -6.415 -4.726 -17.680 1.00 81.19 118 ASP A CA 1
ATOM 813 C C . ASP A 1 118 ? -5.611 -5.038 -18.962 1.00 81.19 118 ASP A C 1
ATOM 815 O O . ASP A 1 118 ? -5.866 -6.019 -19.672 1.00 81.19 118 ASP A O 1
ATOM 819 N N . SER A 1 119 ? -4.587 -4.239 -19.248 1.00 86.00 119 SER A N 1
ATOM 820 C CA . SER A 1 119 ? -3.659 -4.403 -20.368 1.00 86.00 119 SER A CA 1
ATOM 821 C C . SER A 1 119 ? -2.216 -4.659 -19.917 1.00 86.00 119 SER A C 1
ATOM 823 O O . SER A 1 119 ? -1.270 -4.294 -20.611 1.00 86.00 119 SER A O 1
ATOM 825 N N . SER A 1 120 ? -2.065 -5.364 -18.788 1.00 88.94 120 SER A N 1
ATOM 826 C CA . SER A 1 120 ? -0.800 -5.837 -18.210 1.00 88.94 120 SER A CA 1
ATOM 827 C C . SER A 1 120 ? 0.190 -6.382 -19.254 1.00 88.94 120 SER A C 1
ATOM 829 O O . SER A 1 120 ? -0.053 -7.421 -19.884 1.00 88.94 120 SER A O 1
ATOM 831 N N . THR A 1 121 ? 1.344 -5.717 -19.391 1.00 88.94 121 THR A N 1
ATOM 832 C CA . THR A 1 121 ? 2.457 -6.175 -20.242 1.00 88.94 121 THR A CA 1
ATOM 833 C C . THR A 1 121 ? 3.069 -7.467 -19.707 1.00 88.94 121 THR A C 1
ATOM 835 O O . THR A 1 121 ? 3.382 -8.361 -20.491 1.00 88.94 121 THR A O 1
ATOM 838 N N . LEU A 1 122 ? 3.151 -7.606 -18.380 1.00 91.25 122 LEU A N 1
ATOM 839 C CA . LEU A 1 122 ? 3.605 -8.817 -17.696 1.00 91.25 122 LEU A CA 1
ATOM 840 C C . LEU A 1 122 ? 2.742 -10.028 -18.071 1.00 91.25 122 LEU A C 1
ATOM 842 O O . LEU A 1 122 ? 3.259 -11.046 -18.528 1.00 91.25 122 LEU A O 1
ATOM 846 N N . SER A 1 123 ? 1.421 -9.914 -17.921 1.00 91.88 123 SER A N 1
ATOM 847 C CA . SER A 1 123 ? 0.498 -11.011 -18.231 1.00 91.88 123 SER A CA 1
ATOM 848 C C . SER A 1 123 ? 0.533 -11.351 -19.718 1.00 91.88 123 SER A C 1
ATOM 850 O O . SER A 1 123 ? 0.561 -12.523 -20.082 1.00 91.88 123 SER A O 1
ATOM 852 N N . ALA A 1 124 ? 0.591 -10.343 -20.595 1.00 91.75 124 ALA A N 1
ATOM 853 C CA . ALA A 1 124 ? 0.724 -10.565 -22.032 1.00 91.75 124 ALA A CA 1
ATOM 854 C C . ALA A 1 124 ? 2.015 -11.325 -22.389 1.00 91.75 124 ALA A C 1
ATOM 856 O O . ALA A 1 124 ? 1.963 -12.261 -23.189 1.00 91.75 124 ALA A O 1
ATOM 857 N N . ALA A 1 125 ? 3.147 -10.971 -21.774 1.00 92.69 125 ALA A N 1
ATOM 858 C CA . ALA A 1 125 ? 4.426 -11.642 -21.994 1.00 92.69 125 ALA A CA 1
ATOM 859 C C . ALA A 1 125 ? 4.416 -13.093 -21.480 1.00 92.69 125 ALA A C 1
ATOM 861 O O . ALA A 1 125 ? 4.873 -13.996 -22.179 1.00 92.69 125 ALA A O 1
ATOM 862 N N . LEU A 1 126 ? 3.833 -13.342 -20.302 1.00 93.94 126 LEU A N 1
ATOM 863 C CA . LEU A 1 126 ? 3.694 -14.691 -19.736 1.00 93.94 126 LEU A CA 1
ATOM 864 C C . LEU A 1 126 ? 2.813 -15.603 -20.600 1.00 93.94 126 LEU A C 1
ATOM 866 O O . LEU A 1 126 ? 3.158 -16.768 -20.807 1.00 93.94 126 LEU A O 1
ATOM 870 N N . ILE A 1 127 ? 1.717 -15.069 -21.148 1.00 94.31 127 ILE A N 1
ATOM 871 C CA . ILE A 1 127 ? 0.842 -15.784 -22.087 1.00 94.31 127 ILE A CA 1
ATOM 872 C C . ILE A 1 127 ? 1.598 -16.108 -23.376 1.00 94.31 127 ILE A C 1
ATOM 874 O O . ILE A 1 127 ? 1.591 -17.253 -23.825 1.00 94.31 127 ILE A O 1
ATOM 878 N N . ALA A 1 128 ? 2.275 -15.117 -23.964 1.00 93.81 128 ALA A N 1
ATOM 879 C CA . ALA A 1 128 ? 3.029 -15.297 -25.204 1.00 93.81 128 ALA A CA 1
ATOM 880 C C . ALA A 1 128 ? 4.164 -16.325 -25.054 1.00 93.81 128 ALA A C 1
ATOM 882 O O . ALA A 1 128 ? 4.444 -17.076 -25.986 1.00 93.81 128 ALA A O 1
ATOM 883 N N . ALA A 1 129 ? 4.777 -16.397 -23.870 1.00 92.94 129 ALA A N 1
ATOM 884 C CA . ALA A 1 129 ? 5.800 -17.381 -23.529 1.00 92.94 129 ALA A CA 1
ATOM 885 C C . ALA A 1 129 ? 5.238 -18.766 -23.138 1.00 92.94 129 ALA A C 1
ATOM 887 O O . ALA A 1 129 ? 6.012 -19.665 -22.807 1.00 92.94 129 ALA A O 1
ATOM 888 N N . GLY A 1 130 ? 3.912 -18.955 -23.133 1.00 92.94 130 GLY A N 1
ATOM 889 C CA . GLY A 1 130 ? 3.270 -20.212 -22.735 1.00 92.94 130 GLY A CA 1
ATOM 890 C C . GLY A 1 130 ? 3.473 -20.572 -21.258 1.00 92.94 130 GLY A C 1
ATOM 891 O O . GLY A 1 130 ? 3.454 -21.749 -20.898 1.00 92.94 130 GLY A O 1
ATOM 892 N N . VAL A 1 131 ? 3.725 -19.579 -20.397 1.00 92.94 131 VAL A N 1
ATOM 893 C CA . VAL A 1 131 ? 3.907 -19.777 -18.949 1.00 92.94 131 VAL A CA 1
ATOM 894 C C . VAL A 1 131 ? 2.565 -19.895 -18.238 1.00 92.94 131 VAL A C 1
ATOM 896 O O . VAL A 1 131 ? 2.421 -20.722 -17.341 1.00 92.94 131 VAL A O 1
ATOM 899 N N . THR A 1 132 ? 1.588 -19.095 -18.655 1.00 92.38 132 THR A N 1
ATOM 900 C CA . THR A 1 132 ? 0.230 -19.072 -18.102 1.00 92.38 132 THR A CA 1
ATOM 901 C C . THR A 1 132 ? -0.805 -19.456 -19.160 1.00 92.38 132 THR A C 1
ATOM 903 O O . THR A 1 132 ? -0.522 -19.446 -20.359 1.00 92.38 132 THR A O 1
ATOM 906 N N . GLY A 1 133 ? -2.029 -19.774 -18.721 1.00 88.25 133 GLY A N 1
ATOM 907 C CA . GLY A 1 133 ? -3.183 -19.923 -19.617 1.00 88.25 133 GLY A CA 1
ATOM 908 C C . GLY A 1 133 ? -3.558 -18.607 -20.319 1.00 88.25 133 GLY A C 1
ATOM 909 O O . GLY A 1 133 ? -2.978 -17.571 -20.011 1.00 88.25 133 GLY A O 1
ATOM 910 N N . PRO A 1 134 ? -4.543 -18.607 -21.237 1.00 88.12 134 PRO A N 1
ATOM 911 C CA . PRO A 1 134 ? -4.850 -17.455 -22.096 1.00 88.12 134 PRO A CA 1
ATOM 912 C C . PRO A 1 134 ? -5.491 -16.263 -21.361 1.00 88.12 134 PRO A C 1
ATOM 914 O O . PRO A 1 134 ? -5.742 -15.225 -21.973 1.00 88.12 134 PRO A O 1
ATOM 917 N N . THR A 1 135 ? -5.800 -16.404 -20.072 1.00 86.38 135 THR A N 1
ATOM 918 C CA . THR A 1 135 ? -6.442 -15.367 -19.263 1.00 86.38 135 THR A CA 1
ATOM 919 C C . THR A 1 135 ? -5.401 -14.458 -18.614 1.00 86.38 135 THR A C 1
ATOM 921 O O . THR A 1 135 ? -4.412 -14.918 -18.047 1.00 86.38 135 THR A O 1
ATOM 924 N N . ARG A 1 136 ? -5.655 -13.145 -18.629 1.00 88.25 136 ARG A N 1
ATOM 925 C CA . ARG A 1 136 ? -4.853 -12.131 -17.914 1.00 88.25 136 ARG A CA 1
ATOM 926 C C . ARG A 1 136 ? -5.308 -11.970 -16.462 1.00 88.25 136 ARG A C 1
ATOM 928 O O . ARG A 1 136 ? -5.432 -10.858 -15.967 1.00 88.25 136 ARG A O 1
ATOM 935 N N . SER A 1 137 ? -5.631 -13.089 -15.828 1.00 90.81 137 SER A N 1
ATOM 936 C CA . SER A 1 137 ? -6.176 -13.116 -14.477 1.00 90.81 137 SER A CA 1
ATOM 937 C C . SER A 1 137 ? -5.069 -13.244 -13.446 1.00 90.81 137 SER A C 1
ATOM 939 O O . SER A 1 137 ? -4.047 -13.888 -13.710 1.00 90.81 137 SER A O 1
ATOM 941 N N . TRP A 1 138 ? -5.296 -12.728 -12.249 1.00 93.06 138 TRP A N 1
ATOM 942 C CA . TRP A 1 138 ? -4.372 -12.907 -11.138 1.00 93.06 138 TRP A CA 1
ATOM 943 C C . TRP A 1 138 ? -5.096 -12.983 -9.801 1.00 93.06 138 TRP A C 1
ATOM 945 O O . TRP A 1 138 ? -6.176 -12.434 -9.599 1.00 93.06 138 TRP A O 1
ATOM 955 N N . GLY A 1 139 ? -4.475 -13.702 -8.877 1.00 94.25 139 GLY A N 1
ATOM 956 C CA . GLY A 1 139 ? -4.936 -13.860 -7.512 1.00 94.25 139 GLY A CA 1
ATOM 957 C C . GLY A 1 139 ? -3.929 -13.269 -6.539 1.00 94.25 139 GLY A C 1
ATOM 958 O O . GLY A 1 139 ? -2.724 -13.447 -6.718 1.00 94.25 139 GLY A O 1
ATOM 959 N N . PHE A 1 140 ? -4.405 -12.573 -5.515 1.00 94.88 140 PHE A N 1
ATOM 960 C CA . PHE A 1 140 ? -3.564 -11.890 -4.546 1.00 94.88 140 PHE A CA 1
ATOM 961 C C . PHE A 1 140 ? -4.028 -12.163 -3.119 1.00 94.88 140 PHE A C 1
ATOM 963 O O . PHE A 1 140 ? -5.161 -11.867 -2.736 1.00 94.88 140 PHE A O 1
ATOM 970 N N . ASP A 1 141 ? -3.099 -12.696 -2.337 1.00 95.19 141 ASP A N 1
ATOM 971 C CA . ASP A 1 141 ? -3.159 -12.780 -0.888 1.00 95.19 141 ASP A CA 1
ATOM 972 C C . ASP A 1 141 ? -2.094 -11.838 -0.332 1.00 95.19 141 ASP A C 1
ATOM 974 O O . ASP A 1 141 ? -0.896 -12.037 -0.542 1.00 95.19 141 ASP A O 1
ATOM 978 N N . ALA A 1 142 ? -2.518 -10.799 0.382 1.00 93.94 142 ALA A N 1
ATOM 979 C CA . ALA A 1 142 ? -1.601 -9.776 0.871 1.00 93.94 142 ALA A CA 1
ATOM 980 C C . ALA A 1 142 ? -0.741 -10.242 2.065 1.00 93.94 142 ALA A C 1
ATOM 982 O O . ALA A 1 142 ? 0.161 -9.520 2.515 1.00 93.94 142 ALA A O 1
ATOM 983 N N . GLY A 1 143 ? -1.001 -11.438 2.603 1.00 94.44 143 GLY A N 1
ATOM 984 C CA . GLY A 1 143 ? -0.404 -11.899 3.850 1.00 94.44 143 GLY A CA 1
ATOM 985 C C . GLY A 1 143 ? -0.897 -11.096 5.055 1.00 94.44 143 GLY A C 1
ATOM 986 O O . GLY A 1 143 ? -1.795 -10.266 4.956 1.00 94.44 143 GLY A O 1
ATOM 987 N N . SER A 1 144 ? -0.273 -11.314 6.207 1.00 93.50 144 SER A N 1
ATOM 988 C CA . SER A 1 144 ? -0.592 -10.598 7.448 1.00 93.50 144 SER A CA 1
ATOM 989 C C . SER A 1 144 ? 0.297 -9.364 7.626 1.00 93.50 144 SER A C 1
ATOM 991 O O . SER A 1 144 ? 1.485 -9.374 7.277 1.00 93.50 144 SER A O 1
ATOM 993 N N . LEU A 1 145 ? -0.273 -8.300 8.194 1.00 91.62 145 LEU A N 1
ATOM 994 C CA . LEU A 1 145 ? 0.472 -7.174 8.755 1.00 91.62 145 LEU A CA 1
ATOM 995 C C . LEU A 1 145 ? 0.873 -7.419 10.210 1.00 91.62 145 LEU A C 1
ATOM 997 O O . LEU A 1 145 ? 1.775 -6.734 10.694 1.00 91.62 145 LEU A O 1
ATOM 1001 N N . SER A 1 146 ? 0.269 -8.387 10.896 1.00 93.19 146 SER A N 1
ATOM 1002 C CA . SER A 1 146 ? 0.495 -8.663 12.310 1.00 93.19 146 SER A CA 1
ATOM 1003 C C . SER A 1 146 ? 1.968 -8.865 12.658 1.00 93.19 146 SER A C 1
ATOM 1005 O O . SER A 1 146 ? 2.679 -9.673 12.061 1.00 93.19 146 SER A O 1
ATOM 1007 N N . TYR A 1 147 ? 2.424 -8.132 13.673 1.00 91.50 147 TYR A N 1
ATOM 1008 C CA . TYR A 1 147 ? 3.765 -8.275 14.236 1.00 91.50 147 TYR A CA 1
ATOM 1009 C C . TYR A 1 147 ? 3.903 -9.610 14.963 1.00 91.50 147 TYR A C 1
ATOM 1011 O O . TYR A 1 147 ? 4.895 -10.314 14.809 1.00 91.50 147 TYR A O 1
ATOM 1019 N N . ALA A 1 148 ? 2.883 -9.957 15.748 1.00 90.00 148 ALA A N 1
ATOM 1020 C CA . ALA A 1 148 ? 2.893 -11.141 16.593 1.00 90.00 148 ALA A CA 1
ATOM 1021 C C . ALA A 1 148 ? 2.605 -12.432 15.813 1.00 90.00 148 ALA A C 1
ATOM 1023 O O . ALA A 1 148 ? 2.989 -13.513 16.255 1.00 90.00 148 ALA A O 1
ATOM 1024 N N . ARG A 1 149 ? 1.890 -12.339 14.683 1.00 92.12 149 ARG A N 1
ATOM 1025 C CA . ARG A 1 149 ? 1.458 -13.495 13.880 1.00 92.12 149 ARG A CA 1
ATOM 1026 C C . ARG A 1 149 ? 1.662 -13.247 12.381 1.00 92.12 149 ARG A C 1
ATOM 1028 O O . ARG A 1 149 ? 0.684 -13.227 11.637 1.00 92.12 149 ARG A O 1
ATOM 1035 N N . PRO A 1 150 ? 2.909 -13.032 11.926 1.00 91.81 150 PRO A N 1
ATOM 1036 C CA . PRO A 1 150 ? 3.171 -12.739 10.527 1.00 91.81 150 PRO A CA 1
ATOM 1037 C C . PRO A 1 150 ? 2.815 -13.937 9.643 1.00 91.81 150 PRO A C 1
ATOM 1039 O O . PRO A 1 150 ? 3.025 -15.095 10.003 1.00 91.81 150 PRO A O 1
ATOM 1042 N N . ARG A 1 151 ? 2.314 -13.640 8.446 1.00 92.56 151 ARG A N 1
ATOM 1043 C CA . ARG A 1 151 ? 1.937 -14.614 7.421 1.00 92.56 151 ARG A CA 1
ATOM 1044 C C . ARG A 1 151 ? 2.378 -14.076 6.071 1.00 92.56 151 ARG A C 1
ATOM 1046 O O . ARG A 1 151 ? 2.072 -12.927 5.746 1.00 92.56 151 ARG A O 1
ATOM 1053 N N . SER A 1 152 ? 3.090 -14.891 5.302 1.00 93.31 152 SER A N 1
ATOM 1054 C CA . SER A 1 152 ? 3.453 -14.540 3.931 1.00 93.31 152 SER A CA 1
ATOM 1055 C C . SER A 1 152 ? 2.207 -14.407 3.061 1.00 93.31 152 SER A C 1
ATOM 1057 O O . SER A 1 152 ? 1.231 -15.129 3.253 1.00 93.31 152 SER A O 1
ATOM 1059 N N . GLY A 1 153 ? 2.263 -13.471 2.120 1.00 93.31 153 GLY A N 1
ATOM 1060 C CA . GLY A 1 153 ? 1.294 -13.368 1.037 1.00 93.31 153 GLY A CA 1
ATOM 1061 C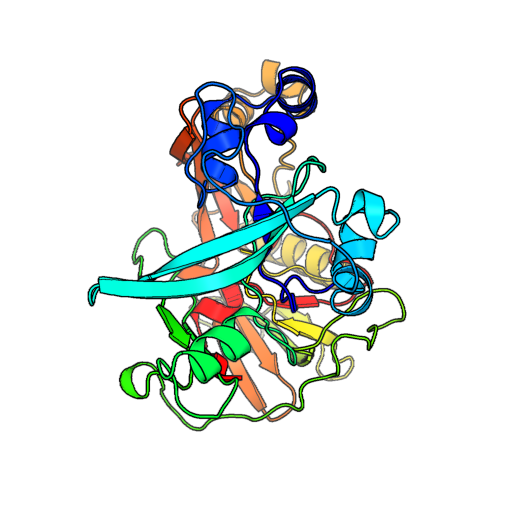 C . GLY A 1 153 ? 1.729 -14.167 -0.189 1.00 93.31 153 GLY A C 1
ATOM 1062 O O . GLY A 1 153 ? 2.804 -14.772 -0.201 1.00 93.31 153 GLY A O 1
ATOM 1063 N N . ALA A 1 154 ? 0.910 -14.117 -1.232 1.00 93.56 154 ALA A N 1
ATOM 1064 C CA . ALA A 1 154 ? 1.183 -14.732 -2.521 1.00 93.56 154 ALA A CA 1
ATOM 1065 C C . ALA A 1 154 ? 0.547 -13.926 -3.663 1.00 93.56 154 ALA A C 1
ATOM 1067 O O . ALA A 1 154 ? -0.550 -13.386 -3.530 1.00 93.56 154 ALA A O 1
ATOM 1068 N N . LEU A 1 155 ? 1.229 -13.898 -4.808 1.00 92.94 155 LEU A N 1
ATOM 1069 C CA . LEU A 1 155 ? 0.692 -13.436 -6.086 1.00 92.94 155 LEU A CA 1
ATOM 1070 C C . LEU A 1 155 ? 0.662 -14.631 -7.042 1.00 92.94 155 LEU A C 1
ATOM 1072 O O . LEU A 1 155 ? 1.696 -15.235 -7.317 1.00 92.94 155 LEU A O 1
ATOM 1076 N N . THR A 1 156 ? -0.521 -14.973 -7.539 1.00 93.25 156 THR A N 1
ATOM 1077 C CA . THR A 1 156 ? -0.734 -16.020 -8.545 1.00 93.25 156 THR A CA 1
ATOM 1078 C C . THR A 1 156 ? -1.022 -15.360 -9.885 1.00 93.25 156 THR A C 1
ATOM 1080 O O . THR A 1 156 ? -1.956 -14.572 -9.981 1.00 93.25 156 THR A O 1
ATOM 1083 N N . LEU A 1 157 ? -0.250 -15.684 -10.922 1.00 92.62 157 LEU A N 1
ATOM 1084 C CA . LEU A 1 157 ? -0.440 -15.153 -12.275 1.00 92.62 157 LEU A CA 1
ATOM 1085 C C . LEU A 1 157 ? -1.080 -16.217 -13.172 1.00 92.62 157 LEU A C 1
ATOM 1087 O O . LEU A 1 157 ? -0.686 -17.381 -13.135 1.00 92.62 157 LEU A O 1
ATOM 1091 N N . GLY A 1 158 ? -2.068 -15.826 -13.977 1.00 91.19 158 GLY A N 1
ATOM 1092 C CA . GLY A 1 158 ? -2.807 -16.735 -14.858 1.00 91.19 158 GLY A CA 1
ATOM 1093 C C . GLY A 1 158 ? -3.892 -17.560 -14.160 1.00 91.19 158 GLY A C 1
ATOM 1094 O O . GLY A 1 158 ? -4.341 -18.561 -14.713 1.00 91.19 158 GLY A O 1
ATOM 1095 N N . GLY A 1 159 ? -4.312 -17.176 -12.951 1.00 92.00 159 GLY A N 1
ATOM 1096 C CA . GLY A 1 159 ? -5.312 -17.916 -12.181 1.00 92.00 159 GLY A CA 1
ATOM 1097 C C . GLY A 1 159 ? -5.397 -17.469 -10.725 1.00 92.00 159 GLY A C 1
ATOM 1098 O O . GLY A 1 159 ? -5.046 -16.338 -10.399 1.00 92.00 159 GLY A O 1
ATOM 1099 N N . ARG A 1 160 ? -5.860 -18.372 -9.854 1.00 92.75 160 ARG A N 1
ATOM 1100 C CA . ARG A 1 160 ? -5.950 -18.171 -8.401 1.00 92.75 160 ARG A CA 1
ATOM 1101 C C . ARG A 1 160 ? -5.538 -19.417 -7.630 1.00 92.75 160 ARG A C 1
ATOM 1103 O O . ARG A 1 160 ? -5.700 -20.532 -8.122 1.00 92.75 160 ARG A O 1
ATOM 1110 N N . ASP A 1 161 ? -5.101 -19.211 -6.399 1.00 92.81 161 ASP A N 1
ATOM 1111 C CA . ASP A 1 161 ? -4.883 -20.263 -5.414 1.00 92.81 161 ASP A CA 1
ATOM 1112 C C . ASP A 1 161 ? -6.207 -20.592 -4.717 1.00 92.81 161 ASP A C 1
ATOM 1114 O O . ASP A 1 161 ? -6.695 -19.844 -3.873 1.00 92.81 161 ASP A O 1
ATOM 1118 N N . VAL A 1 162 ? -6.808 -21.721 -5.087 1.00 89.75 162 VAL A N 1
ATOM 1119 C CA . VAL A 1 162 ? -8.069 -22.185 -4.493 1.00 89.75 162 VAL A CA 1
ATOM 1120 C C . VAL A 1 162 ? -7.924 -22.604 -3.030 1.00 89.75 162 VAL A C 1
ATOM 1122 O O . VAL A 1 162 ? -8.919 -22.594 -2.313 1.00 89.75 162 VAL A O 1
ATOM 1125 N N . GLY A 1 163 ? -6.714 -22.953 -2.579 1.00 90.31 163 GLY A N 1
ATOM 1126 C CA . GLY A 1 163 ? -6.447 -23.317 -1.189 1.00 90.31 163 GLY A CA 1
ATOM 1127 C C . GLY A 1 163 ? -6.435 -22.113 -0.247 1.00 90.31 163 GLY A C 1
ATOM 1128 O O . GLY A 1 163 ? -6.677 -22.272 0.947 1.00 90.31 163 GLY A O 1
ATOM 1129 N N . ALA A 1 164 ? -6.207 -20.911 -0.784 1.00 87.69 164 ALA A N 1
ATOM 1130 C CA . ALA A 1 164 ? -6.222 -19.653 -0.039 1.00 87.69 164 ALA A CA 1
ATOM 1131 C C . ALA A 1 164 ? -7.621 -19.007 0.053 1.00 87.69 164 ALA A C 1
ATOM 1133 O O . ALA A 1 164 ? -7.788 -17.990 0.726 1.00 87.69 164 ALA A O 1
ATOM 1134 N N . VAL A 1 165 ? -8.632 -19.573 -0.618 1.00 86.94 165 VAL A N 1
ATOM 1135 C CA . VAL A 1 165 ? -9.990 -19.016 -0.681 1.00 86.94 165 VAL A CA 1
ATOM 1136 C C . VAL A 1 165 ? -10.912 -19.734 0.301 1.00 86.94 165 VAL A C 1
ATOM 1138 O O . VAL A 1 165 ? -11.019 -20.958 0.295 1.00 86.94 165 VAL A O 1
ATOM 1141 N N . ALA A 1 166 ? -11.650 -18.959 1.094 1.00 84.25 166 ALA A N 1
ATOM 1142 C CA . ALA A 1 166 ? -12.735 -19.448 1.937 1.00 84.25 166 ALA A CA 1
ATOM 1143 C C . ALA A 1 166 ? -14.040 -18.702 1.624 1.00 84.25 166 ALA A C 1
ATOM 1145 O O . ALA A 1 166 ? -14.027 -17.521 1.285 1.00 84.25 166 ALA A O 1
ATOM 1146 N N . GLY A 1 167 ? -15.176 -19.386 1.780 1.00 84.38 167 GLY A N 1
ATOM 1147 C CA . GLY A 1 167 ? -16.500 -18.798 1.563 1.00 84.38 167 GLY A CA 1
ATOM 1148 C C . GLY A 1 167 ? -16.889 -18.644 0.088 1.00 84.38 167 GLY A C 1
ATOM 1149 O O . GLY A 1 167 ? -16.295 -19.249 -0.803 1.00 84.38 167 GLY A O 1
ATOM 1150 N N . SER A 1 168 ? -17.948 -17.868 -0.156 1.00 86.31 168 SER A N 1
ATOM 1151 C CA . SER A 1 168 ? -18.440 -17.572 -1.508 1.00 86.31 168 SER A CA 1
ATOM 1152 C C . SER A 1 168 ? -17.847 -16.255 -2.012 1.00 86.31 168 SER A C 1
ATOM 1154 O O . SER A 1 168 ? -17.815 -15.292 -1.246 1.00 86.31 168 SER A O 1
ATOM 1156 N N . PRO A 1 169 ? -17.399 -16.175 -3.278 1.00 88.00 169 PRO A N 1
ATOM 1157 C CA . PRO A 1 169 ? -16.878 -14.932 -3.827 1.00 88.00 169 PRO A CA 1
ATOM 1158 C C . PRO A 1 169 ? -18.003 -13.910 -4.024 1.00 88.00 169 PRO A C 1
ATOM 1160 O O . PRO A 1 169 ? -19.098 -14.257 -4.466 1.00 88.00 169 PRO A O 1
ATOM 1163 N N . VAL A 1 170 ? -17.694 -12.640 -3.769 1.00 90.44 170 VAL A N 1
ATOM 1164 C CA . VAL A 1 170 ? -18.521 -11.502 -4.182 1.00 90.44 170 VAL A CA 1
ATOM 1165 C C . VAL A 1 170 ? -17.832 -10.818 -5.355 1.00 90.44 170 VAL A C 1
ATOM 1167 O O . VAL A 1 170 ? -16.634 -10.543 -5.306 1.00 90.44 170 VAL A O 1
ATOM 1170 N N . THR A 1 171 ? -18.579 -10.590 -6.432 1.00 91.75 171 THR A N 1
ATOM 1171 C CA . THR A 1 171 ? -18.039 -10.067 -7.689 1.00 91.75 171 THR A CA 1
ATOM 1172 C C . THR A 1 171 ? -18.372 -8.593 -7.850 1.00 91.75 171 THR A C 1
ATOM 1174 O O . THR A 1 171 ? -19.526 -8.191 -7.723 1.00 91.75 171 THR A O 1
ATOM 1177 N N . TYR A 1 172 ? -17.356 -7.811 -8.206 1.00 89.62 172 TYR A N 1
ATOM 1178 C CA . TYR A 1 172 ? -17.465 -6.393 -8.526 1.00 89.62 172 TYR A CA 1
ATOM 1179 C C . TYR A 1 172 ? -17.010 -6.171 -9.967 1.00 89.62 172 TYR A C 1
ATOM 1181 O O . TYR A 1 172 ? -16.132 -6.876 -10.464 1.00 89.62 172 TYR A O 1
ATOM 1189 N N . SER A 1 173 ? -17.609 -5.197 -10.650 1.00 85.19 173 SER A N 1
ATOM 1190 C CA . SER A 1 173 ? -17.167 -4.827 -11.997 1.00 85.19 173 SER A CA 1
ATOM 1191 C C . SER A 1 173 ? -15.914 -3.959 -11.917 1.00 85.19 173 SER A C 1
ATOM 1193 O O . SER A 1 173 ? -15.922 -2.922 -11.256 1.00 85.19 173 SER A O 1
ATOM 1195 N N . MET A 1 174 ? -14.856 -4.356 -12.623 1.00 79.81 174 MET A N 1
ATOM 1196 C CA . MET A 1 174 ? -13.646 -3.546 -12.756 1.00 79.81 174 MET A CA 1
ATOM 1197 C C . MET A 1 174 ? -13.918 -2.351 -13.679 1.00 79.81 174 MET A C 1
ATOM 1199 O O . MET A 1 174 ? -14.463 -2.504 -14.774 1.00 79.81 174 MET A O 1
ATOM 1203 N N . SER A 1 175 ? -13.538 -1.152 -13.242 1.00 72.75 175 SER A N 1
ATOM 1204 C CA . SER A 1 175 ? -13.555 0.034 -14.100 1.00 72.75 175 SER A CA 1
ATOM 1205 C C . SER A 1 175 ? -12.344 0.026 -15.033 1.00 72.75 175 SER A C 1
ATOM 1207 O O . SER A 1 175 ? -11.260 -0.405 -14.646 1.00 72.75 175 SER A O 1
ATOM 1209 N N . ALA A 1 176 ? -12.504 0.549 -16.251 1.00 70.12 176 ALA A N 1
ATOM 1210 C CA . ALA A 1 176 ? -11.380 0.732 -17.168 1.00 70.12 176 ALA A CA 1
ATOM 1211 C C . ALA A 1 176 ? -10.293 1.626 -16.539 1.00 70.12 176 ALA A C 1
ATOM 1213 O O . ALA A 1 176 ? -10.615 2.598 -15.849 1.00 70.12 176 ALA A O 1
ATOM 1214 N N . TYR A 1 177 ? -9.013 1.338 -16.807 1.00 69.12 177 TYR A N 1
ATOM 1215 C CA . TYR A 1 177 ? -7.881 2.065 -16.204 1.00 69.12 177 TYR A CA 1
ATOM 1216 C C . TYR A 1 177 ? -7.861 3.572 -16.529 1.00 69.12 177 TYR A C 1
ATOM 1218 O O . TYR A 1 177 ? -7.267 4.374 -15.816 1.00 69.12 177 TYR A O 1
ATOM 1226 N N . ASN A 1 178 ? -8.536 4.002 -17.592 1.00 65.06 178 ASN A N 1
ATOM 1227 C CA . ASN A 1 178 ? -8.663 5.417 -17.944 1.00 65.06 178 ASN A CA 1
ATOM 1228 C C . ASN A 1 178 ? -9.806 6.145 -17.208 1.00 65.06 178 ASN A C 1
ATOM 1230 O O . ASN A 1 178 ? -9.927 7.363 -17.343 1.00 65.06 178 ASN A O 1
ATOM 1234 N N . LYS A 1 179 ? -10.653 5.437 -16.447 1.00 67.56 179 LYS A N 1
ATOM 1235 C CA . LYS A 1 179 ? -11.762 6.043 -15.706 1.00 67.56 179 LYS A CA 1
ATOM 1236 C C . LYS A 1 179 ? -11.248 6.667 -14.411 1.00 67.56 179 LYS A C 1
ATOM 1238 O O . LYS A 1 179 ? -10.555 6.032 -13.616 1.00 67.56 179 LYS A O 1
ATOM 1243 N N . VAL A 1 180 ? -11.632 7.920 -14.194 1.00 65.69 180 VAL A N 1
ATOM 1244 C CA . VAL A 1 180 ? -11.197 8.722 -13.054 1.00 65.69 180 VAL A CA 1
ATOM 1245 C C . VAL A 1 180 ? -12.370 8.915 -12.087 1.00 65.69 180 VAL A C 1
ATOM 1247 O O . VAL A 1 180 ? -13.354 9.571 -12.416 1.00 65.69 180 VAL A O 1
ATOM 1250 N N . VAL A 1 181 ? -12.265 8.354 -10.885 1.00 64.06 181 VAL A N 1
ATOM 1251 C CA . VAL A 1 181 ? -13.168 8.595 -9.753 1.00 64.06 181 VAL A CA 1
ATOM 1252 C C . VAL A 1 181 ? -13.049 10.052 -9.315 1.00 64.06 181 VAL A C 1
ATOM 1254 O O . VAL A 1 181 ? -11.941 10.589 -9.188 1.00 64.06 181 VAL A O 1
ATOM 1257 N N . ASN A 1 182 ? -14.201 10.702 -9.134 1.00 64.19 182 ASN A N 1
ATOM 1258 C CA . ASN A 1 182 ? -14.332 12.116 -8.765 1.00 64.19 182 ASN A CA 1
ATOM 1259 C C . ASN A 1 182 ? -13.482 13.073 -9.621 1.00 64.19 182 ASN A C 1
ATOM 1261 O O . ASN A 1 182 ? -13.048 14.115 -9.137 1.00 64.19 182 ASN A O 1
ATOM 1265 N N . ASN A 1 183 ? -13.203 12.712 -10.884 1.00 62.34 183 ASN A N 1
ATOM 1266 C CA . ASN A 1 183 ? -12.303 13.432 -11.800 1.00 62.34 183 ASN A CA 1
ATOM 1267 C C . ASN A 1 183 ? -10.894 13.702 -11.238 1.00 62.34 183 ASN A C 1
ATOM 1269 O O . ASN A 1 183 ? -10.166 14.549 -11.752 1.00 62.34 183 ASN A O 1
ATOM 1273 N N . GLN A 1 184 ? -10.496 12.982 -10.189 1.00 66.81 184 GLN A N 1
ATOM 1274 C CA . GLN A 1 184 ? -9.241 13.203 -9.485 1.00 66.81 184 GLN A CA 1
ATOM 1275 C C . GLN A 1 184 ? -8.429 11.932 -9.246 1.00 66.81 184 GLN A C 1
ATOM 1277 O O . GLN A 1 184 ? -7.288 12.066 -8.832 1.00 66.81 184 GLN A O 1
ATOM 1282 N N . ARG A 1 185 ? -8.945 10.716 -9.467 1.00 73.56 185 ARG A N 1
ATOM 1283 C CA . ARG A 1 185 ? -8.196 9.476 -9.209 1.00 73.56 185 ARG A CA 1
ATOM 1284 C C . ARG A 1 185 ? -8.553 8.318 -10.141 1.00 73.56 185 ARG A C 1
ATOM 1286 O O . ARG A 1 185 ? -9.702 7.917 -10.202 1.00 73.56 185 ARG A O 1
ATOM 1293 N N . VAL A 1 186 ? -7.566 7.704 -10.793 1.00 76.94 186 VAL A N 1
ATOM 1294 C CA . VAL A 1 186 ? -7.755 6.406 -11.473 1.00 76.94 186 VAL A CA 1
ATOM 1295 C C . VAL A 1 186 ? -7.985 5.311 -10.428 1.00 76.94 186 VAL A C 1
ATOM 1297 O O . VAL A 1 186 ? -7.217 5.241 -9.474 1.00 76.94 186 VAL A O 1
ATOM 1300 N N . CYS A 1 187 ? -9.017 4.481 -10.591 1.00 82.25 187 CYS A N 1
ATOM 1301 C CA . CYS A 1 187 ? -9.412 3.455 -9.615 1.00 82.25 187 CYS A CA 1
ATOM 1302 C C . CYS A 1 187 ? -10.051 2.240 -10.315 1.00 82.25 187 CYS A C 1
ATOM 1304 O O . CYS A 1 187 ? -11.274 2.129 -10.383 1.00 82.25 187 CYS A O 1
ATOM 1306 N N . PRO A 1 188 ? -9.248 1.337 -10.895 1.00 82.25 188 PRO A N 1
ATOM 1307 C CA . PRO A 1 188 ? -9.773 0.208 -11.660 1.00 82.25 188 PRO A CA 1
ATOM 1308 C C . PRO A 1 188 ? -10.495 -0.796 -10.756 1.00 82.25 188 PRO A C 1
ATOM 1310 O O . PRO A 1 188 ? -11.574 -1.283 -11.088 1.00 82.25 188 PRO A O 1
ATOM 1313 N N . LEU A 1 189 ? -9.921 -1.050 -9.576 1.00 88.75 189 LEU A N 1
ATOM 1314 C CA . LEU A 1 189 ? -10.457 -1.937 -8.545 1.00 88.75 189 LEU A CA 1
ATOM 1315 C C . LEU A 1 189 ? -11.336 -1.144 -7.565 1.00 88.75 189 LEU A C 1
ATOM 1317 O O . LEU A 1 189 ? -11.020 -1.012 -6.380 1.00 88.75 189 LEU A O 1
ATOM 1321 N N . GLN A 1 190 ? -12.403 -0.545 -8.095 1.00 88.81 190 GLN A N 1
ATOM 1322 C CA . GLN A 1 190 ? -13.344 0.264 -7.324 1.00 88.81 190 GLN A CA 1
ATOM 1323 C C . GLN A 1 190 ? -14.361 -0.618 -6.592 1.00 88.81 190 GLN A C 1
ATOM 1325 O O . GLN A 1 190 ? -14.935 -1.538 -7.171 1.00 88.81 190 GLN A O 1
ATOM 1330 N N . VAL A 1 191 ? -14.624 -0.284 -5.331 1.00 91.69 191 VAL A N 1
ATOM 1331 C CA . VAL A 1 191 ? -15.708 -0.847 -4.517 1.00 91.69 191 VAL A CA 1
ATOM 1332 C C . VAL A 1 191 ? -16.429 0.274 -3.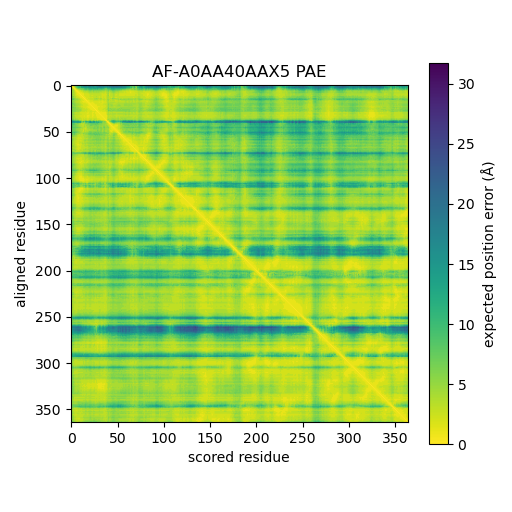768 1.00 91.69 191 VAL A C 1
ATOM 1334 O O . VAL A 1 191 ? -15.903 1.379 -3.615 1.00 91.69 191 VAL A O 1
ATOM 1337 N N . THR A 1 192 ? -17.623 -0.014 -3.263 1.00 92.75 192 THR A N 1
ATOM 1338 C CA . THR A 1 192 ? -18.375 0.901 -2.399 1.00 92.75 192 THR A CA 1
ATOM 1339 C C . THR A 1 192 ? -18.378 0.352 -0.978 1.00 92.75 192 THR A C 1
ATOM 1341 O O . THR A 1 192 ? -18.801 -0.781 -0.754 1.00 92.75 192 THR A O 1
ATOM 1344 N N . ILE A 1 193 ? -17.931 1.145 -0.007 1.00 95.62 193 ILE A N 1
ATOM 1345 C CA . ILE A 1 193 ? -18.081 0.845 1.418 1.00 95.62 193 ILE A CA 1
ATOM 1346 C C . ILE A 1 193 ? -19.487 1.278 1.828 1.00 95.62 193 ILE A C 1
ATOM 1348 O O . ILE A 1 193 ? -19.790 2.471 1.832 1.00 95.62 193 ILE A O 1
ATOM 1352 N N . SER A 1 194 ? -20.343 0.319 2.177 1.00 96.50 194 SER A N 1
ATOM 1353 C CA . SER A 1 194 ? -21.686 0.611 2.677 1.00 96.50 194 SER A CA 1
ATOM 1354 C C . SER A 1 194 ? -21.658 1.043 4.137 1.00 96.50 194 SER A C 1
ATOM 1356 O O . SER A 1 194 ? -22.426 1.902 4.532 1.00 96.50 194 SER A O 1
ATOM 1358 N N . SER A 1 195 ? -20.776 0.475 4.958 1.00 97.31 195 SER A N 1
ATOM 1359 C CA . SER A 1 195 ? -20.616 0.902 6.347 1.00 97.31 195 SER A CA 1
ATOM 1360 C C . SER A 1 195 ? -19.239 0.545 6.882 1.00 97.31 195 SER A C 1
ATOM 1362 O O . SER A 1 195 ? -18.572 -0.369 6.389 1.00 97.31 195 SER A O 1
ATOM 1364 N N . MET A 1 196 ? -18.811 1.271 7.909 1.00 97.94 196 MET A N 1
ATOM 1365 C CA . MET A 1 196 ? -17.542 1.031 8.581 1.00 97.94 196 MET A CA 1
ATOM 1366 C C . MET A 1 196 ? -17.701 1.299 10.069 1.00 97.94 196 MET A C 1
ATOM 1368 O O . MET A 1 196 ? -18.239 2.338 10.453 1.00 97.94 196 MET A O 1
ATOM 1372 N N . TRP A 1 197 ? -17.204 0.379 10.888 1.00 97.50 197 TRP A N 1
ATOM 1373 C CA . TRP A 1 197 ? -17.310 0.428 12.340 1.00 97.50 197 TRP A CA 1
ATOM 1374 C C . TRP A 1 197 ? -15.975 0.111 12.994 1.00 97.50 197 TRP A C 1
ATOM 1376 O O . TRP A 1 197 ? -15.266 -0.797 12.565 1.00 97.50 197 TRP A O 1
ATOM 1386 N N . LEU A 1 198 ? -15.668 0.823 14.070 1.00 96.88 198 LEU A N 1
ATOM 1387 C CA . LEU A 1 198 ? -14.634 0.449 15.021 1.00 96.88 198 LEU A CA 1
ATOM 1388 C C . LEU A 1 198 ? -15.311 -0.262 16.193 1.00 96.88 198 LEU A C 1
ATOM 1390 O O . LEU A 1 198 ? -16.139 0.327 16.887 1.00 96.88 198 LEU A O 1
ATOM 1394 N N . VAL A 1 199 ? -14.999 -1.541 16.372 1.00 96.56 199 VAL A N 1
ATOM 1395 C CA . VAL A 1 199 ? -15.730 -2.438 17.272 1.00 96.56 199 VAL A CA 1
ATOM 1396 C C . VAL A 1 199 ? -14.772 -2.977 18.333 1.00 96.56 199 VAL A C 1
ATOM 1398 O O . VAL A 1 199 ? -13.852 -3.716 17.968 1.00 96.56 199 VAL A O 1
ATOM 1401 N N . PRO A 1 200 ? -14.956 -2.636 19.623 1.00 93.56 200 PRO A N 1
ATOM 1402 C CA . PRO A 1 200 ? -14.203 -3.248 20.716 1.00 93.56 200 PRO A CA 1
ATOM 1403 C C . PRO A 1 200 ? -14.273 -4.780 20.680 1.00 93.56 200 PRO A C 1
ATOM 1405 O O . PRO A 1 200 ? -15.275 -5.348 20.250 1.00 93.56 200 PRO A O 1
ATOM 1408 N N . SER A 1 201 ? -13.225 -5.468 21.133 1.00 88.62 201 SER A N 1
ATOM 1409 C CA . SER A 1 201 ? -13.116 -6.936 21.030 1.00 88.62 201 SER A CA 1
ATOM 1410 C C . SER A 1 201 ? -14.238 -7.721 21.720 1.00 88.62 201 SER A C 1
ATOM 1412 O O . SER A 1 201 ? -14.537 -8.851 21.333 1.00 88.62 201 SER A O 1
ATOM 1414 N N . ASN A 1 202 ? -14.876 -7.123 22.725 1.00 85.50 202 ASN A N 1
ATOM 1415 C CA . ASN A 1 202 ? -15.999 -7.671 23.481 1.00 85.50 202 ASN A CA 1
ATOM 1416 C C . ASN A 1 202 ? -17.374 -7.176 22.990 1.00 85.50 202 ASN A C 1
ATOM 1418 O O . ASN A 1 202 ? -18.365 -7.348 23.701 1.00 85.50 202 ASN A O 1
ATOM 1422 N N . SER A 1 203 ? -17.431 -6.568 21.804 1.00 90.00 203 SER A N 1
ATOM 1423 C CA . SER A 1 203 ? -18.617 -5.932 21.228 1.00 90.00 203 SER A CA 1
ATOM 1424 C C . SER A 1 203 ? -18.926 -6.456 19.816 1.00 90.00 203 SER A C 1
ATOM 1426 O O . SER A 1 203 ? -18.232 -7.310 19.262 1.00 90.00 203 SER A O 1
ATOM 1428 N N . THR A 1 204 ? -20.002 -5.948 19.222 1.00 88.31 204 THR A N 1
ATOM 1429 C CA . THR A 1 204 ? -20.423 -6.203 17.841 1.00 88.31 204 THR A CA 1
ATOM 1430 C C . THR A 1 204 ? -20.782 -4.888 17.155 1.00 88.31 204 THR A C 1
ATOM 1432 O O . THR A 1 204 ? -21.236 -3.951 17.808 1.00 88.31 204 THR A O 1
ATOM 1435 N N . ALA A 1 205 ? -20.630 -4.811 15.831 1.00 82.06 205 ALA A N 1
ATOM 1436 C CA . ALA A 1 205 ? -21.016 -3.619 15.074 1.00 82.06 205 ALA A CA 1
ATOM 1437 C C . ALA A 1 205 ? -22.492 -3.242 15.321 1.00 82.06 205 ALA A C 1
ATOM 1439 O O . ALA A 1 205 ? -23.372 -4.100 15.250 1.00 82.06 205 ALA A O 1
ATOM 1440 N N . GLY A 1 206 ? -22.750 -1.964 15.614 1.00 83.75 206 GLY A N 1
ATOM 1441 C CA . GLY A 1 206 ? -24.081 -1.451 15.952 1.00 83.75 206 GLY A CA 1
ATOM 1442 C C . GLY A 1 206 ? -24.454 -1.542 17.437 1.00 83.75 206 GLY A C 1
ATOM 1443 O O . GLY A 1 206 ? -25.523 -1.067 17.814 1.00 83.75 206 GLY A O 1
ATOM 1444 N N . ALA A 1 207 ? -23.602 -2.119 18.292 1.00 87.81 207 ALA A N 1
ATOM 1445 C CA . ALA A 1 207 ? -23.778 -2.063 19.743 1.00 87.81 207 ALA A CA 1
ATOM 1446 C C . ALA A 1 207 ? -23.418 -0.674 20.309 1.00 87.81 207 ALA A C 1
ATOM 1448 O O . ALA A 1 207 ? -22.689 0.094 19.678 1.00 87.81 207 ALA A O 1
ATOM 1449 N N . ASN A 1 208 ? -23.901 -0.368 21.520 1.00 83.75 208 ASN A N 1
A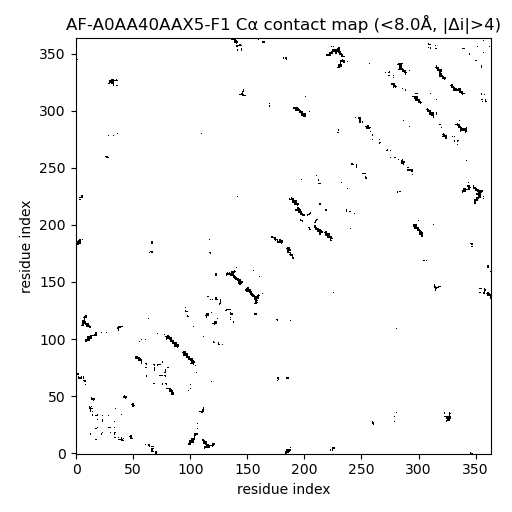TOM 1450 C CA . ASN A 1 208 ? -23.759 0.947 22.173 1.00 83.75 208 ASN A CA 1
ATOM 1451 C C . ASN A 1 208 ? -22.304 1.396 22.403 1.00 83.75 208 ASN A C 1
ATOM 1453 O O . ASN A 1 208 ? -22.050 2.581 22.590 1.00 83.75 208 ASN A O 1
ATOM 1457 N N . ASP A 1 209 ? -21.370 0.454 22.443 1.00 85.12 209 ASP A N 1
ATOM 1458 C CA . ASP A 1 209 ? -19.937 0.655 22.654 1.00 85.12 209 ASP A CA 1
ATOM 1459 C C . ASP A 1 209 ? -19.116 0.562 21.355 1.00 85.12 209 ASP A C 1
ATOM 1461 O O . ASP A 1 209 ? -17.896 0.711 21.384 1.00 85.12 209 ASP A O 1
ATOM 1465 N N . SER A 1 210 ? -19.773 0.354 20.209 1.00 92.44 210 SER A N 1
ATOM 1466 C CA . SER A 1 210 ? -19.149 0.409 18.887 1.00 92.44 210 SER A CA 1
ATOM 1467 C C . SER A 1 210 ? -19.256 1.808 18.277 1.00 92.44 210 SER A C 1
ATOM 1469 O O . SER A 1 210 ? -20.211 2.545 18.525 1.00 92.44 210 SER A O 1
ATOM 1471 N N . PHE A 1 211 ? -18.280 2.179 17.451 1.00 94.88 211 PHE A N 1
ATOM 1472 C CA . PHE A 1 211 ? -18.197 3.520 16.879 1.00 94.88 211 PHE A CA 1
ATOM 1473 C C . PHE A 1 211 ? -18.359 3.487 15.362 1.00 94.88 211 PH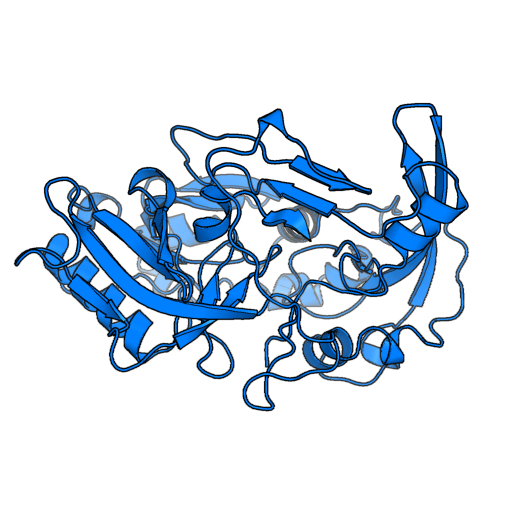E A C 1
ATOM 1475 O O . PHE A 1 211 ? -17.558 2.873 14.652 1.00 94.88 211 PHE A O 1
ATOM 1482 N N . GLN A 1 212 ? -19.385 4.167 14.853 1.00 95.94 212 GLN A N 1
ATOM 1483 C CA . GLN A 1 212 ? -19.654 4.241 13.421 1.00 95.94 212 GLN A CA 1
ATOM 1484 C C . GLN A 1 212 ? -18.733 5.262 12.745 1.00 95.94 212 GLN A C 1
ATOM 1486 O O . GLN A 1 212 ? -18.692 6.432 13.117 1.00 95.94 212 GLN A O 1
ATOM 1491 N N . LEU A 1 213 ? -17.998 4.815 11.731 1.00 96.38 213 LEU A N 1
ATOM 1492 C CA . LEU A 1 213 ? -17.080 5.635 10.938 1.00 96.38 213 LEU A CA 1
ATOM 1493 C C . LEU A 1 213 ? -17.689 6.037 9.592 1.00 96.38 213 LEU A C 1
ATOM 1495 O O . LEU A 1 213 ? -17.486 7.162 9.139 1.00 96.38 213 LEU A O 1
ATOM 1499 N N . VAL A 1 214 ? -18.434 5.121 8.965 1.00 96.06 214 VAL A N 1
ATOM 1500 C CA . VAL A 1 214 ? -19.175 5.351 7.716 1.00 96.06 214 VAL A CA 1
ATOM 1501 C C . VAL A 1 214 ? -20.616 4.892 7.914 1.00 96.06 214 VAL A C 1
ATOM 1503 O O . VAL A 1 214 ? -20.859 3.754 8.332 1.00 96.06 214 VAL A O 1
ATOM 1506 N N . ASP A 1 215 ? -21.554 5.792 7.621 1.00 92.25 215 ASP A N 1
ATOM 1507 C CA . ASP A 1 215 ? -22.989 5.541 7.716 1.00 92.25 215 ASP A CA 1
ATOM 1508 C C . ASP A 1 215 ? -23.513 4.841 6.458 1.00 92.25 215 ASP A C 1
ATOM 1510 O O . ASP A 1 215 ? -23.226 5.258 5.341 1.00 92.25 215 ASP A O 1
ATOM 1514 N N . SER A 1 216 ? -24.345 3.818 6.655 1.00 89.38 216 SER A N 1
ATOM 1515 C CA . SER A 1 216 ? -25.138 3.166 5.607 1.00 89.38 216 SER A CA 1
ATOM 1516 C C . SER A 1 216 ? -25.966 4.114 4.741 1.00 89.38 216 SER A C 1
ATOM 1518 O O . SER A 1 216 ? -26.197 3.815 3.571 1.00 89.38 216 SER A O 1
ATOM 1520 N N . ALA A 1 217 ? -26.393 5.258 5.281 1.00 91.00 217 ALA A N 1
ATOM 1521 C CA . ALA A 1 217 ? -27.104 6.284 4.526 1.00 91.00 217 ALA A CA 1
ATOM 1522 C C . ALA A 1 217 ? -26.185 7.103 3.599 1.00 91.00 217 ALA A C 1
ATOM 1524 O O . ALA A 1 217 ? -26.673 7.771 2.689 1.00 91.00 217 ALA A O 1
ATOM 1525 N N . LEU A 1 218 ? -24.868 7.070 3.829 1.00 91.00 218 LEU A N 1
ATOM 1526 C CA . LEU A 1 218 ? -23.854 7.849 3.119 1.00 91.00 218 LEU A CA 1
ATOM 1527 C C . LEU A 1 218 ? -22.679 6.935 2.724 1.00 91.00 218 LEU A C 1
ATOM 1529 O O . LEU A 1 218 ? -21.588 7.051 3.295 1.00 91.00 218 LEU A O 1
ATOM 1533 N N . PRO A 1 219 ? -22.895 6.012 1.765 1.00 91.00 219 PRO A N 1
ATOM 1534 C CA . PRO A 1 219 ? -21.861 5.086 1.330 1.00 91.00 219 PRO A CA 1
ATOM 1535 C C . PRO A 1 219 ? -20.653 5.830 0.760 1.00 91.00 219 PRO A C 1
ATOM 1537 O O . PRO A 1 219 ? -20.766 6.914 0.182 1.00 91.00 219 PRO A O 1
ATOM 1540 N N . LEU A 1 220 ? -19.483 5.218 0.915 1.00 91.50 220 LEU A N 1
ATOM 1541 C CA . LEU A 1 220 ? -18.205 5.819 0.565 1.00 91.50 220 LEU A CA 1
ATOM 1542 C C . LEU A 1 220 ? -17.526 5.031 -0.554 1.00 91.50 220 LEU A C 1
ATOM 1544 O O . LEU A 1 220 ? -17.261 3.838 -0.413 1.00 91.50 220 LEU A O 1
ATOM 1548 N N . GLU A 1 221 ? -17.185 5.707 -1.648 1.00 89.75 221 GLU A N 1
ATOM 1549 C CA . GLU A 1 221 ? -16.366 5.111 -2.703 1.00 89.75 221 GLU A CA 1
ATOM 1550 C C . GLU A 1 221 ? -14.953 4.802 -2.192 1.00 89.75 221 GLU A C 1
ATOM 1552 O O . GLU A 1 221 ? -14.316 5.615 -1.509 1.00 89.75 221 GLU A O 1
ATOM 1557 N N . ALA A 1 222 ? -14.444 3.630 -2.566 1.00 90.81 222 ALA A N 1
ATOM 1558 C CA . ALA A 1 222 ? -13.118 3.177 -2.196 1.00 90.81 222 ALA A CA 1
ATOM 1559 C C . ALA A 1 222 ? -12.403 2.479 -3.355 1.00 90.81 222 ALA A C 1
ATOM 1561 O O . ALA A 1 222 ? -13.016 1.873 -4.232 1.00 90.81 222 ALA A O 1
ATOM 1562 N N . CYS A 1 223 ? -11.077 2.532 -3.318 1.00 89.69 223 CYS A N 1
ATOM 1563 C CA . CYS A 1 223 ? -10.215 1.784 -4.225 1.00 89.69 223 CYS A CA 1
ATOM 1564 C C . CYS A 1 223 ? -9.457 0.720 -3.451 1.00 89.69 223 CYS A C 1
ATOM 1566 O O . CYS A 1 223 ? -8.852 1.030 -2.421 1.00 89.69 223 CYS A O 1
ATOM 1568 N N . LEU A 1 224 ? -9.441 -0.501 -3.975 1.00 91.75 224 LEU A N 1
ATOM 1569 C CA . LEU A 1 224 ? -8.503 -1.524 -3.535 1.00 91.75 224 LEU A CA 1
ATOM 1570 C C . LEU A 1 224 ? -7.127 -1.191 -4.130 1.00 91.75 224 LEU A C 1
ATOM 1572 O O . LEU A 1 224 ? -6.975 -1.151 -5.351 1.00 91.75 224 LEU A O 1
ATOM 1576 N N . GLU A 1 225 ? -6.127 -0.937 -3.286 1.00 88.81 225 GLU A N 1
ATOM 1577 C CA . GLU A 1 225 ? -4.755 -0.650 -3.728 1.00 88.81 225 GLU A CA 1
ATOM 1578 C C . GLU A 1 225 ? -3.798 -1.673 -3.130 1.00 88.81 225 GLU A C 1
ATOM 1580 O O . GLU A 1 225 ? -3.511 -1.658 -1.937 1.00 88.81 225 GLU A O 1
ATOM 1585 N N . VAL A 1 226 ? -3.274 -2.558 -3.976 1.00 87.12 226 VAL A N 1
ATOM 1586 C CA . VAL A 1 226 ? -2.345 -3.621 -3.554 1.00 87.12 226 VAL A CA 1
ATOM 1587 C C . VAL A 1 226 ? -0.977 -3.090 -3.108 1.00 87.12 226 VAL A C 1
ATOM 1589 O O . VAL A 1 226 ? -0.254 -3.786 -2.400 1.00 87.12 226 VAL A O 1
ATOM 1592 N N . TYR A 1 227 ? -0.623 -1.869 -3.518 1.00 83.00 227 TYR A N 1
ATOM 1593 C CA . TYR A 1 227 ? 0.629 -1.203 -3.155 1.00 83.00 227 TYR A CA 1
ATOM 1594 C C . TYR A 1 227 ? 0.575 -0.544 -1.773 1.00 83.00 227 TYR A C 1
ATOM 1596 O O . TYR A 1 227 ? 1.539 -0.643 -1.018 1.00 83.00 227 TYR A O 1
ATOM 1604 N N . ASP A 1 228 ? -0.535 0.129 -1.447 1.00 87.00 228 ASP A N 1
ATOM 1605 C CA . ASP A 1 228 ? -0.655 0.891 -0.203 1.00 87.00 228 ASP A CA 1
ATOM 1606 C C . ASP A 1 228 ? -0.641 -0.070 0.990 1.00 87.00 228 ASP A C 1
ATOM 1608 O O . ASP A 1 228 ? -1.445 -1.002 1.071 1.00 87.00 228 ASP A O 1
ATOM 1612 N N . ILE A 1 229 ? 0.246 0.164 1.958 1.00 87.88 229 ILE A N 1
ATOM 1613 C CA . ILE A 1 229 ? 0.323 -0.678 3.157 1.00 87.88 229 ILE A CA 1
ATOM 1614 C C . ILE A 1 229 ? -0.909 -0.428 4.037 1.00 87.88 229 ILE A C 1
ATOM 1616 O O . ILE A 1 229 ? -1.515 -1.366 4.566 1.00 87.88 229 ILE A O 1
ATOM 1620 N N . TYR A 1 230 ? -1.305 0.837 4.176 1.00 92.12 230 TYR A N 1
ATOM 1621 C CA . TYR A 1 230 ? -2.370 1.259 5.081 1.00 92.12 230 TYR A CA 1
ATOM 1622 C C . TYR A 1 230 ? -3.613 1.756 4.363 1.00 92.12 230 TYR A C 1
ATOM 1624 O O . TYR A 1 230 ? -3.568 2.339 3.283 1.00 92.12 230 TYR A O 1
ATOM 1632 N N . THR A 1 231 ? -4.748 1.556 5.030 1.00 93.62 231 THR A N 1
ATOM 1633 C CA . THR A 1 231 ? -6.020 2.145 4.622 1.00 93.62 231 THR A CA 1
ATOM 1634 C C . THR A 1 231 ? -5.915 3.666 4.718 1.00 93.62 231 THR A C 1
ATOM 1636 O O . THR A 1 231 ? -5.450 4.192 5.729 1.00 93.62 231 THR A O 1
ATOM 1639 N N . ARG A 1 232 ? -6.348 4.392 3.686 1.00 93.38 232 ARG A N 1
ATOM 1640 C CA . ARG A 1 232 ? -6.431 5.861 3.706 1.00 93.38 232 ARG A CA 1
ATOM 1641 C C . ARG A 1 232 ? -7.892 6.262 3.782 1.00 93.38 232 ARG A C 1
ATOM 1643 O O . ARG A 1 232 ? -8.707 5.770 3.003 1.00 93.38 232 ARG A O 1
ATOM 1650 N N . LEU A 1 233 ? -8.222 7.168 4.695 1.00 94.56 233 LEU A N 1
ATOM 1651 C CA . LEU A 1 233 ? -9.602 7.578 4.945 1.00 94.56 233 LEU A CA 1
ATOM 1652 C C . LEU A 1 233 ? -9.816 9.059 4.605 1.00 94.56 233 LEU A C 1
ATOM 1654 O O . LEU A 1 233 ? -8.914 9.871 4.833 1.00 94.56 233 LEU A O 1
ATOM 1658 N N . PRO A 1 234 ? -11.000 9.431 4.086 1.00 93.25 234 PRO A N 1
ATOM 1659 C CA . PRO A 1 234 ? -11.429 10.822 3.998 1.00 93.25 234 PRO A CA 1
ATOM 1660 C C . PRO A 1 234 ? -11.253 11.565 5.320 1.00 93.25 234 PRO A C 1
ATOM 1662 O O . PRO A 1 234 ? -11.401 10.967 6.387 1.00 93.25 234 PRO A O 1
ATOM 1665 N N . VAL A 1 235 ? -10.996 12.872 5.259 1.00 93.25 235 VAL A N 1
ATOM 1666 C CA . VAL A 1 235 ? -10.651 13.684 6.438 1.00 93.25 235 VAL A CA 1
ATOM 1667 C C . VAL A 1 235 ? -11.653 13.543 7.588 1.00 93.25 235 VAL A C 1
ATOM 1669 O O . VAL A 1 235 ? -11.246 13.343 8.731 1.00 93.25 235 VAL A O 1
ATOM 1672 N N . THR A 1 236 ? -12.958 13.556 7.300 1.00 94.00 236 THR A N 1
ATOM 1673 C CA . THR A 1 236 ? -14.010 13.413 8.320 1.00 94.00 236 THR A CA 1
ATOM 1674 C C . THR A 1 236 ? -13.959 12.044 8.997 1.00 94.00 236 THR A C 1
ATOM 1676 O O . THR A 1 236 ? -13.977 11.958 10.222 1.00 94.00 236 THR A O 1
ATOM 1679 N N . VAL A 1 237 ? -13.827 10.973 8.210 1.00 96.38 237 VAL A N 1
ATOM 1680 C CA . VAL A 1 237 ? -13.763 9.593 8.714 1.00 96.38 237 VAL A CA 1
ATOM 1681 C C . VAL A 1 237 ? -12.478 9.379 9.521 1.00 96.38 237 VAL A C 1
ATOM 1683 O O . VAL A 1 237 ? -12.510 8.799 10.605 1.00 96.38 237 VAL A O 1
ATOM 1686 N N . LEU A 1 238 ? -11.351 9.909 9.037 1.00 96.12 238 LEU A N 1
ATOM 1687 C CA . LEU A 1 238 ? -10.057 9.850 9.714 1.00 96.12 238 LEU A CA 1
ATOM 1688 C C . LEU A 1 238 ? -10.075 10.590 11.059 1.00 96.12 238 LEU A C 1
ATOM 1690 O O . LEU A 1 238 ? -9.526 10.095 12.042 1.00 96.12 238 LEU A O 1
ATOM 1694 N N . ASN A 1 239 ? -10.698 11.768 11.118 1.00 95.56 239 ASN A N 1
ATOM 1695 C CA . ASN A 1 239 ? -10.812 12.541 12.354 1.00 95.56 239 ASN A CA 1
ATOM 1696 C C . ASN A 1 239 ? -11.721 11.844 13.373 1.00 95.56 239 ASN A C 1
ATOM 1698 O O . ASN A 1 239 ? -11.358 11.765 14.545 1.00 95.56 239 ASN A O 1
ATOM 1702 N N . ASN A 1 240 ? -12.844 11.271 12.930 1.00 95.69 240 ASN A N 1
ATOM 1703 C CA . ASN A 1 240 ? -13.706 10.465 13.797 1.00 95.69 240 ASN A CA 1
ATOM 1704 C C . ASN A 1 240 ? -12.947 9.262 14.365 1.00 95.69 240 ASN A C 1
ATOM 1706 O O . ASN A 1 240 ? -12.971 9.043 15.573 1.00 95.69 240 ASN A O 1
ATOM 1710 N N . LEU A 1 241 ? -12.193 8.545 13.526 1.00 96.00 241 LEU A N 1
ATOM 1711 C CA . LEU A 1 241 ? -11.346 7.440 13.973 1.00 96.00 241 LEU A CA 1
ATOM 1712 C C . LEU A 1 241 ? -10.350 7.881 15.052 1.00 96.00 241 LEU A C 1
ATOM 1714 O O . LEU A 1 241 ? -10.271 7.237 16.095 1.00 96.00 241 LEU A O 1
ATOM 1718 N N . LYS A 1 242 ? -9.627 8.988 14.837 1.00 95.06 242 LYS A N 1
ATOM 1719 C CA . LYS A 1 242 ? -8.687 9.541 15.829 1.00 95.06 242 LYS A CA 1
ATOM 1720 C C . LYS A 1 242 ? -9.387 9.833 17.162 1.00 95.06 242 LYS A C 1
ATOM 1722 O O . LYS A 1 242 ? -8.892 9.416 18.205 1.00 95.06 242 LYS A O 1
ATOM 1727 N N . ASN A 1 243 ? -10.559 10.468 17.120 1.00 93.69 243 ASN A N 1
ATOM 1728 C CA . ASN A 1 243 ? -11.345 10.790 18.314 1.00 93.69 243 ASN A CA 1
ATOM 1729 C C . ASN A 1 243 ? -11.824 9.534 19.060 1.00 93.69 243 ASN A C 1
ATOM 1731 O O . ASN A 1 243 ? -11.816 9.500 20.291 1.00 93.69 243 ASN A O 1
ATOM 1735 N N . TYR A 1 244 ? -12.229 8.488 18.339 1.00 93.19 244 TYR A N 1
ATOM 1736 C CA . TYR A 1 244 ? -12.665 7.232 18.952 1.00 93.19 244 TYR A CA 1
ATOM 1737 C C . TYR A 1 244 ? -11.503 6.442 19.550 1.00 93.19 244 TYR A C 1
ATOM 1739 O O . TYR A 1 244 ? -11.643 5.897 20.643 1.00 93.19 244 TYR A O 1
ATOM 1747 N N . VAL A 1 245 ? -10.335 6.436 18.901 1.00 92.94 245 VAL A N 1
ATOM 1748 C CA . VAL A 1 245 ? -9.108 5.869 19.484 1.00 92.94 245 VAL A CA 1
ATOM 1749 C C . VAL A 1 245 ? -8.759 6.587 20.789 1.00 92.94 245 VAL A C 1
ATOM 1751 O O . VAL A 1 245 ? -8.517 5.927 21.801 1.00 92.94 245 VAL A O 1
ATOM 1754 N N . ASP A 1 246 ? -8.796 7.919 20.801 1.00 91.12 246 ASP A N 1
ATOM 1755 C CA . ASP A 1 246 ? -8.550 8.718 22.006 1.00 91.12 246 ASP A CA 1
ATOM 1756 C C . ASP A 1 246 ? -9.587 8.415 23.107 1.00 91.12 246 ASP A C 1
ATOM 1758 O O . ASP A 1 246 ? -9.217 8.205 24.263 1.00 91.12 246 ASP A O 1
ATOM 1762 N N . THR A 1 247 ? -10.866 8.263 22.744 1.00 89.94 247 THR A N 1
ATOM 1763 C CA . THR A 1 247 ? -11.950 7.885 23.673 1.00 89.94 247 THR A CA 1
ATOM 1764 C C . THR A 1 247 ? -11.716 6.510 24.304 1.00 89.94 247 THR A C 1
ATOM 1766 O O . THR A 1 247 ? -11.806 6.369 25.522 1.00 89.94 247 THR A O 1
ATOM 1769 N N . MET A 1 248 ? -11.380 5.495 23.503 1.00 88.88 248 MET A N 1
ATOM 1770 C CA . MET A 1 248 ? -11.150 4.129 23.996 1.00 88.88 248 MET A CA 1
ATOM 1771 C C . MET A 1 248 ? -9.892 4.017 24.860 1.00 88.88 248 MET A C 1
ATOM 1773 O O . MET A 1 248 ? -9.844 3.237 25.811 1.00 88.88 248 MET A O 1
ATOM 1777 N N . THR A 1 249 ? -8.857 4.787 24.530 1.00 89.31 249 THR A N 1
ATOM 1778 C CA . THR A 1 249 ? -7.571 4.743 25.238 1.00 89.31 249 THR A CA 1
ATOM 1779 C C . THR A 1 249 ? -7.511 5.696 26.433 1.00 89.31 249 THR A C 1
ATOM 1781 O O . THR A 1 249 ? -6.646 5.535 27.295 1.00 89.31 249 THR A O 1
ATOM 1784 N N . GLY A 1 250 ? -8.440 6.654 26.531 1.00 86.62 250 GLY A N 1
ATOM 1785 C CA . GLY A 1 250 ? -8.449 7.699 27.558 1.00 86.62 250 GLY A CA 1
ATOM 1786 C C . GLY A 1 250 ? -7.372 8.770 27.346 1.00 86.62 250 GLY A C 1
ATOM 1787 O O . GLY A 1 250 ? -6.970 9.438 28.300 1.00 86.62 250 GLY A O 1
ATOM 1788 N N . ARG A 1 251 ? -6.865 8.909 26.116 1.00 84.56 251 ARG A N 1
ATOM 1789 C CA . ARG A 1 251 ? -5.806 9.854 25.736 1.00 84.56 251 ARG A CA 1
ATOM 1790 C C . ARG A 1 251 ? -6.411 11.188 25.273 1.00 84.56 251 ARG A C 1
ATOM 1792 O O . ARG A 1 251 ? -7.527 11.233 24.775 1.00 84.56 251 ARG A O 1
ATOM 1799 N N . THR A 1 252 ? -5.656 12.282 25.407 1.00 77.50 252 THR A N 1
ATOM 1800 C CA . THR A 1 252 ? -6.080 13.646 25.017 1.00 77.50 252 THR A CA 1
ATOM 1801 C C . THR A 1 252 ? -5.158 14.333 23.994 1.00 77.50 252 THR A C 1
ATOM 1803 O O . THR A 1 252 ? -5.270 15.535 23.772 1.00 77.50 252 THR A O 1
ATOM 1806 N N . GLY A 1 253 ? -4.224 13.598 23.376 1.00 77.12 253 GLY A N 1
ATOM 1807 C CA . GLY A 1 253 ? -3.132 14.161 22.567 1.00 77.12 253 GLY A CA 1
ATOM 1808 C C . GLY A 1 253 ? -3.055 13.711 21.104 1.00 77.12 253 GLY A C 1
ATOM 1809 O O . GLY A 1 253 ? -2.044 14.004 20.470 1.00 77.12 253 GLY A O 1
ATOM 1810 N N . GLY A 1 254 ? -4.025 12.951 20.575 1.00 85.62 254 GLY A N 1
ATOM 1811 C CA . GLY A 1 254 ? -4.039 12.490 19.174 1.00 85.62 254 GLY A CA 1
ATOM 1812 C C . GLY A 1 254 ? -2.827 11.638 18.755 1.00 85.62 254 GLY A C 1
ATOM 1813 O O . GLY A 1 254 ? -2.050 11.231 19.604 1.00 85.62 254 GLY A O 1
ATOM 1814 N N . PRO A 1 255 ? -2.610 11.319 17.475 1.00 90.81 255 PRO A N 1
ATOM 1815 C CA . PRO A 1 255 ? -1.403 10.612 17.041 1.00 90.81 255 PRO A CA 1
ATOM 1816 C C . PRO A 1 255 ? -0.179 11.539 16.968 1.00 90.81 255 PRO A C 1
ATOM 1818 O O . PRO A 1 255 ? -0.299 12.736 16.708 1.00 90.81 255 PRO A O 1
ATOM 1821 N N . VAL A 1 256 ? 1.014 10.970 17.126 1.00 89.31 256 VAL A N 1
ATOM 1822 C CA . VAL A 1 256 ? 2.292 11.622 16.820 1.00 89.31 256 VAL A CA 1
ATOM 1823 C C . VAL A 1 256 ? 2.423 11.765 15.306 1.00 89.31 256 VAL A C 1
ATOM 1825 O O . VAL A 1 256 ? 2.302 10.792 14.566 1.00 89.31 256 VAL A O 1
ATOM 1828 N N . SER A 1 257 ? 2.673 12.989 14.842 1.00 84.88 257 SER A N 1
ATOM 1829 C CA . SER A 1 257 ? 2.866 13.280 13.420 1.00 84.88 257 SER A CA 1
ATOM 1830 C C . SER A 1 257 ? 4.289 12.924 12.999 1.00 84.88 257 SER A C 1
ATOM 1832 O O . SER A 1 257 ? 5.245 13.575 13.426 1.00 84.88 257 SER A O 1
ATOM 1834 N N . TYR A 1 258 ? 4.447 11.905 12.153 1.00 87.25 258 TYR A N 1
ATOM 1835 C CA . TYR A 1 258 ? 5.757 11.536 11.626 1.00 87.25 258 TYR A CA 1
ATOM 1836 C C . TYR A 1 258 ? 6.066 12.293 10.333 1.00 87.25 258 TYR A C 1
ATOM 1838 O O . TYR A 1 258 ? 5.280 12.311 9.384 1.00 87.25 258 TYR A O 1
ATOM 1846 N N . LYS A 1 259 ? 7.256 12.890 10.275 1.00 83.19 259 LYS A N 1
ATOM 1847 C CA . LYS A 1 259 ? 7.807 13.554 9.088 1.00 83.19 259 LYS A CA 1
ATOM 1848 C C . LYS A 1 259 ? 9.322 13.360 9.091 1.00 83.19 259 LYS A C 1
ATOM 1850 O O . LYS A 1 259 ? 9.963 13.884 9.994 1.00 83.19 259 LYS A O 1
ATOM 1855 N N . PRO A 1 260 ? 9.920 12.679 8.104 1.00 72.31 260 PRO A N 1
ATOM 1856 C CA . PRO A 1 260 ? 11.351 12.372 8.153 1.00 72.31 260 PRO A CA 1
ATOM 1857 C C . PRO A 1 260 ? 12.250 13.626 8.100 1.00 72.31 260 PRO A C 1
ATOM 1859 O O . PRO A 1 260 ? 13.355 13.616 8.632 1.00 72.31 260 PRO A O 1
ATOM 1862 N N . VAL A 1 261 ? 11.764 14.729 7.514 1.00 64.31 261 VAL A N 1
ATOM 1863 C CA . VAL A 1 261 ? 12.566 15.925 7.173 1.00 64.31 261 VAL A CA 1
ATOM 1864 C C . VAL A 1 261 ? 12.396 17.093 8.163 1.00 64.31 261 VAL A C 1
ATOM 1866 O O . VAL A 1 261 ? 13.141 18.065 8.104 1.00 64.31 261 VAL A O 1
ATOM 1869 N N . GLN A 1 262 ? 11.418 17.056 9.075 1.00 56.16 262 GLN A N 1
ATOM 1870 C CA . GLN A 1 262 ? 11.048 18.231 9.881 1.00 56.16 262 GLN A CA 1
ATOM 1871 C C . GLN A 1 262 ? 10.781 17.884 11.343 1.00 56.16 262 GLN A C 1
ATOM 1873 O O . GLN A 1 262 ? 9.626 17.673 11.694 1.00 56.16 262 GLN A O 1
ATOM 1878 N N . HIS A 1 263 ? 11.813 17.913 12.196 1.00 55.16 263 HIS A N 1
ATOM 1879 C CA . HIS A 1 263 ? 11.620 17.919 13.654 1.00 55.16 263 HIS A CA 1
ATOM 1880 C C . HIS A 1 263 ? 12.693 18.716 14.412 1.00 55.16 263 HIS A C 1
ATOM 1882 O O . HIS A 1 263 ? 13.537 18.125 15.083 1.00 55.16 263 HIS A O 1
ATOM 1888 N N . PRO A 1 264 ? 12.639 20.061 14.402 1.00 59.31 264 PRO A N 1
ATOM 1889 C CA . PRO A 1 264 ? 13.424 20.874 15.340 1.00 59.31 264 PRO A CA 1
ATOM 1890 C C . PRO A 1 264 ? 13.133 20.515 16.811 1.00 59.31 264 PRO A C 1
ATOM 1892 O O . PRO A 1 264 ? 13.961 20.717 17.694 1.00 59.31 264 PRO A O 1
ATOM 1895 N N . GLU A 1 265 ? 11.944 19.968 17.081 1.00 58.97 265 GLU A N 1
ATOM 1896 C CA . GLU A 1 265 ? 11.486 19.554 18.410 1.00 58.97 265 GLU A CA 1
ATOM 1897 C C . GLU A 1 265 ? 11.982 18.164 18.827 1.00 58.97 265 GLU A C 1
ATOM 1899 O O . GLU A 1 265 ? 12.026 17.872 20.021 1.00 58.97 265 GLU A O 1
ATOM 1904 N N . ALA A 1 266 ? 12.440 17.323 17.891 1.00 60.34 266 ALA A N 1
ATOM 1905 C CA . ALA A 1 266 ? 13.045 16.036 18.240 1.00 60.34 266 ALA A CA 1
ATOM 1906 C C . ALA A 1 266 ? 14.328 16.215 19.050 1.00 60.34 266 ALA A C 1
ATOM 1908 O O . ALA A 1 266 ? 14.645 15.409 19.917 1.00 60.34 266 ALA A O 1
ATOM 1909 N N . GLU A 1 267 ? 15.039 17.327 18.882 1.00 63.00 267 GLU A N 1
ATOM 1910 C CA . GLU A 1 267 ? 16.146 17.670 19.773 1.00 63.00 267 GLU A CA 1
ATOM 1911 C C . GLU A 1 267 ? 15.702 17.936 21.221 1.00 63.00 267 GLU A C 1
ATOM 1913 O O . GLU A 1 267 ? 16.549 18.062 22.098 1.00 63.00 267 GLU A O 1
ATOM 1918 N N . LYS A 1 268 ? 14.407 17.988 21.530 1.00 69.25 268 LYS A N 1
ATOM 1919 C CA . LYS A 1 268 ? 13.897 18.233 22.886 1.00 69.25 268 LYS A CA 1
ATOM 1920 C C . LYS A 1 268 ? 13.052 17.085 23.436 1.00 69.25 268 LYS A C 1
ATOM 1922 O O . LYS A 1 268 ? 12.923 16.991 24.652 1.00 69.25 268 LYS A O 1
ATOM 1927 N N . ASP A 1 269 ? 12.552 16.195 22.579 1.00 76.81 269 ASP A N 1
ATOM 1928 C CA . ASP A 1 269 ? 11.779 15.012 22.968 1.00 76.81 269 ASP A CA 1
ATOM 1929 C C . ASP A 1 269 ? 12.568 13.711 22.694 1.00 76.81 269 ASP A C 1
ATOM 1931 O O . ASP A 1 269 ? 12.670 13.275 21.542 1.00 76.81 269 ASP A O 1
ATOM 1935 N N . PRO A 1 270 ? 13.124 13.056 23.735 1.00 77.00 270 PRO A N 1
ATOM 1936 C CA . PRO A 1 270 ? 13.857 11.798 23.595 1.00 77.00 270 PRO A CA 1
ATOM 1937 C C . PRO A 1 270 ? 13.048 10.667 22.951 1.00 77.00 270 PRO A C 1
ATOM 1939 O O . PRO A 1 270 ? 13.633 9.833 22.261 1.00 77.00 270 PRO A O 1
ATOM 1942 N N . LEU A 1 271 ? 11.729 10.633 23.157 1.00 76.88 271 LEU A N 1
ATOM 1943 C CA . LEU A 1 271 ? 10.857 9.606 22.594 1.00 76.88 271 LEU A CA 1
ATOM 1944 C C . LEU A 1 271 ? 10.694 9.834 21.084 1.00 76.88 271 LEU A C 1
ATOM 1946 O O . LEU A 1 271 ? 10.815 8.906 20.289 1.00 76.88 271 LEU A O 1
ATOM 1950 N N . LEU A 1 272 ? 10.534 11.089 20.659 1.00 80.50 272 LEU A N 1
ATOM 1951 C CA . LEU A 1 272 ? 10.505 11.435 19.237 1.00 80.50 272 LEU A CA 1
ATOM 1952 C C . LEU A 1 272 ? 11.843 11.133 18.539 1.00 80.50 272 LEU A C 1
ATOM 1954 O O . LEU A 1 272 ? 11.843 10.684 17.394 1.00 80.50 272 LEU A O 1
ATOM 1958 N N . ARG A 1 273 ? 12.989 11.291 19.222 1.00 81.50 273 ARG A N 1
ATOM 1959 C CA . ARG A 1 273 ? 14.297 10.873 18.669 1.00 81.50 273 ARG A CA 1
ATOM 1960 C C . ARG A 1 273 ? 14.372 9.378 18.392 1.00 81.50 273 ARG A C 1
ATOM 1962 O O . ARG A 1 273 ? 14.973 8.992 17.395 1.00 81.50 273 ARG A O 1
ATOM 1969 N N . GLN A 1 274 ? 13.791 8.552 19.263 1.00 82.25 274 GLN A N 1
ATOM 1970 C CA . GLN A 1 274 ? 13.746 7.102 19.058 1.00 82.25 274 GLN A CA 1
ATOM 1971 C C . GLN A 1 274 ? 12.961 6.768 17.789 1.00 82.25 274 GLN A C 1
ATOM 1973 O O . GLN A 1 274 ? 13.488 6.090 16.910 1.00 82.25 274 GLN A O 1
ATOM 1978 N N . LEU A 1 275 ? 11.775 7.363 17.618 1.00 87.06 275 LEU A N 1
ATOM 1979 C CA . LEU A 1 275 ? 10.975 7.196 16.401 1.00 87.06 275 LEU A CA 1
ATOM 1980 C C . LEU A 1 275 ? 11.737 7.618 15.134 1.00 87.06 275 LEU A C 1
ATOM 1982 O O . LEU A 1 275 ? 11.668 6.944 14.109 1.00 87.06 275 LEU A O 1
ATOM 1986 N N . LEU A 1 276 ? 12.492 8.717 15.208 1.00 85.56 276 LEU A N 1
ATOM 1987 C CA . LEU A 1 276 ? 13.271 9.251 14.086 1.00 85.56 276 LEU A CA 1
ATOM 1988 C C . LEU A 1 276 ? 14.576 8.501 13.807 1.00 85.56 276 LEU A C 1
ATOM 1990 O O . LEU A 1 276 ? 15.219 8.772 12.794 1.00 85.56 276 LEU A O 1
ATOM 1994 N N . SER A 1 277 ? 14.957 7.535 14.646 1.00 86.06 277 SER A N 1
ATOM 1995 C CA . SER A 1 277 ? 16.021 6.588 14.295 1.00 86.06 277 SER A CA 1
ATOM 1996 C C . SER A 1 277 ? 15.616 5.664 13.136 1.00 86.06 277 SER A C 1
ATOM 1998 O O . SER A 1 277 ? 16.479 5.073 12.480 1.00 86.06 277 SER A O 1
ATOM 2000 N N . LEU A 1 278 ? 14.310 5.579 12.851 1.00 91.94 278 LEU A N 1
ATOM 2001 C CA . LEU A 1 278 ? 13.734 4.830 11.745 1.00 91.94 278 LEU A CA 1
ATOM 2002 C C . LEU A 1 278 ? 13.265 5.757 10.620 1.00 91.94 278 LEU A C 1
ATOM 2004 O O . LEU A 1 278 ? 12.625 6.786 10.849 1.00 91.94 278 LEU A O 1
ATOM 2008 N N . TYR A 1 279 ? 13.497 5.328 9.379 1.00 91.62 279 TYR A N 1
ATOM 2009 C CA . TYR A 1 279 ? 12.804 5.870 8.213 1.00 91.62 279 TYR A CA 1
ATOM 2010 C C . TYR A 1 279 ? 11.507 5.088 7.972 1.00 91.62 279 TYR A C 1
ATOM 2012 O O . TYR A 1 279 ? 11.550 3.886 7.694 1.00 91.62 279 TYR A O 1
ATOM 2020 N N . ILE A 1 280 ? 10.355 5.754 8.076 1.00 91.44 280 ILE A N 1
ATOM 2021 C CA . ILE A 1 280 ? 9.026 5.148 7.908 1.00 91.44 280 ILE A CA 1
ATOM 2022 C C . ILE A 1 280 ? 8.442 5.621 6.574 1.00 91.44 280 ILE A C 1
ATOM 2024 O O . ILE A 1 280 ? 8.129 6.798 6.405 1.00 91.44 280 ILE A O 1
ATOM 2028 N N . ASN A 1 281 ? 8.316 4.700 5.614 1.00 85.25 281 ASN A N 1
ATOM 2029 C CA . ASN A 1 281 ? 7.868 5.009 4.249 1.00 85.25 281 ASN A CA 1
ATOM 2030 C C . ASN A 1 281 ? 6.405 5.474 4.201 1.00 85.25 281 ASN A C 1
ATOM 2032 O O . ASN A 1 281 ? 6.083 6.470 3.558 1.00 85.25 281 ASN A O 1
ATOM 2036 N N . GLU A 1 282 ? 5.523 4.736 4.875 1.00 87.38 282 GLU A N 1
ATOM 2037 C CA . GLU A 1 282 ? 4.084 4.990 4.908 1.00 87.38 282 GLU A CA 1
ATOM 2038 C C . GLU A 1 282 ? 3.612 4.993 6.361 1.00 87.38 282 GLU A C 1
ATOM 2040 O O . GLU A 1 282 ? 3.127 3.974 6.834 1.00 87.38 282 GLU A O 1
ATOM 2045 N N . PRO A 1 283 ? 3.799 6.100 7.099 1.00 91.56 283 PRO A N 1
ATOM 2046 C CA . PRO A 1 283 ? 3.404 6.168 8.500 1.00 91.56 283 PRO A CA 1
ATOM 2047 C C . PRO A 1 283 ? 1.878 6.106 8.656 1.00 91.56 283 PRO A C 1
ATOM 2049 O O . PRO A 1 283 ? 1.119 6.835 8.005 1.00 91.56 283 PRO A O 1
ATOM 2052 N N . GLY A 1 284 ? 1.435 5.231 9.544 1.00 94.94 284 GLY A N 1
ATOM 2053 C CA . GLY A 1 284 ? 0.082 5.138 10.059 1.00 94.94 284 GLY A CA 1
ATOM 20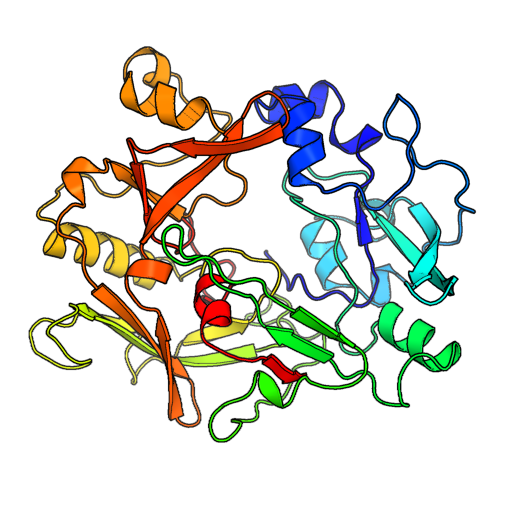54 C C . GLY A 1 284 ? -0.145 6.105 11.219 1.00 94.94 284 GLY A C 1
ATOM 2055 O O . GLY A 1 284 ? 0.633 7.033 11.441 1.00 94.94 284 GLY A O 1
ATOM 2056 N N . LEU A 1 285 ? -1.218 5.912 11.986 1.00 95.50 285 LEU A N 1
ATOM 2057 C CA . LEU A 1 285 ? -1.462 6.725 13.179 1.00 95.50 285 LEU A CA 1
ATOM 2058 C C . LEU A 1 285 ? -0.600 6.206 14.332 1.00 95.50 285 LEU A C 1
ATOM 2060 O O . LEU A 1 285 ? -0.899 5.169 14.920 1.00 95.50 285 LEU A O 1
ATOM 2064 N N . ILE A 1 286 ? 0.476 6.930 14.636 1.00 94.38 286 ILE A N 1
ATOM 2065 C CA . ILE A 1 286 ? 1.489 6.523 15.613 1.00 94.38 286 ILE A CA 1
ATOM 2066 C C . ILE A 1 286 ? 1.137 7.056 17.003 1.00 94.38 286 ILE A C 1
ATOM 2068 O O . ILE A 1 286 ? 0.819 8.230 17.169 1.00 94.38 286 ILE A O 1
ATOM 2072 N N . TYR A 1 287 ? 1.244 6.216 18.026 1.00 92.81 287 TYR A N 1
ATOM 2073 C CA . TYR A 1 287 ? 0.969 6.555 19.418 1.00 92.81 287 TYR A CA 1
ATOM 2074 C C . TYR A 1 287 ? 2.054 5.984 20.340 1.00 92.81 287 TYR A C 1
ATOM 2076 O O . TYR A 1 287 ? 2.527 4.873 20.106 1.00 92.81 287 TYR A O 1
ATOM 2084 N N . PRO A 1 288 ? 2.425 6.675 21.432 1.00 91.06 288 PRO A N 1
ATOM 2085 C CA . PRO A 1 288 ? 3.259 6.093 22.480 1.00 91.06 288 PRO A CA 1
ATOM 2086 C C . PRO A 1 288 ? 2.646 4.795 23.022 1.00 91.06 288 PRO A C 1
ATOM 2088 O O . PRO A 1 288 ? 1.446 4.747 23.327 1.00 91.06 288 PRO A O 1
ATOM 2091 N N . ALA A 1 289 ? 3.458 3.749 23.168 1.00 88.62 289 ALA A N 1
ATOM 2092 C CA . ALA A 1 289 ? 2.982 2.407 23.508 1.00 88.62 289 ALA A CA 1
ATOM 2093 C C . ALA A 1 289 ? 2.258 2.359 24.867 1.00 88.62 289 ALA A C 1
ATOM 2095 O O . ALA A 1 289 ? 1.204 1.740 25.005 1.00 88.62 289 ALA A O 1
ATOM 2096 N N . ASN A 1 290 ? 2.760 3.098 25.860 1.00 85.50 290 ASN A N 1
ATOM 2097 C CA . ASN A 1 290 ? 2.132 3.212 27.180 1.00 85.50 290 ASN A CA 1
ATOM 2098 C C . ASN A 1 290 ? 0.714 3.814 27.132 1.00 85.50 290 ASN A C 1
ATOM 2100 O O . ASN A 1 290 ? -0.133 3.450 27.943 1.00 85.50 290 ASN A O 1
ATOM 2104 N N . SER A 1 291 ? 0.446 4.705 26.175 1.00 80.38 291 SER A N 1
ATOM 2105 C CA . SER A 1 291 ? -0.841 5.393 26.030 1.00 80.38 291 SER A CA 1
ATOM 2106 C C . SER A 1 291 ? -1.900 4.563 25.310 1.00 80.38 291 SER A C 1
ATOM 2108 O O . SER A 1 291 ? -3.059 4.955 25.273 1.00 80.38 291 SER A O 1
ATOM 2110 N N . THR A 1 292 ? -1.521 3.412 24.754 1.00 78.50 292 THR A N 1
ATOM 2111 C CA . THR A 1 292 ? -2.401 2.574 23.927 1.00 78.50 292 THR A CA 1
ATOM 2112 C C . THR A 1 292 ? -2.471 1.127 24.394 1.00 78.50 292 THR A C 1
ATOM 2114 O O . THR A 1 292 ? -3.065 0.294 23.721 1.00 78.50 292 THR A O 1
ATOM 2117 N N . ALA A 1 293 ? -1.964 0.827 25.594 1.00 75.19 293 ALA A N 1
ATOM 2118 C CA . ALA A 1 293 ? -2.008 -0.511 26.190 1.00 75.19 293 ALA A CA 1
ATOM 2119 C C . ALA A 1 293 ? -3.432 -1.091 26.343 1.00 75.19 293 ALA A C 1
ATOM 2121 O O . ALA A 1 293 ? -3.585 -2.285 26.575 1.00 75.19 293 ALA A O 1
ATOM 2122 N N . ARG A 1 294 ? -4.467 -0.247 26.241 1.00 78.38 294 ARG A N 1
ATOM 2123 C CA . ARG A 1 294 ? -5.886 -0.625 26.318 1.00 78.38 294 ARG A CA 1
ATOM 2124 C C . ARG A 1 294 ? -6.580 -0.718 24.960 1.00 78.38 294 ARG A C 1
ATOM 2126 O O . ARG A 1 294 ? -7.766 -1.027 24.931 1.00 78.38 294 ARG A O 1
ATOM 2133 N N . PHE A 1 295 ? -5.899 -0.393 23.860 1.00 89.88 295 PHE A N 1
ATOM 2134 C CA . PHE A 1 295 ? -6.520 -0.464 22.545 1.00 89.88 295 PHE A CA 1
ATOM 2135 C C . PHE A 1 295 ? -6.754 -1.929 22.171 1.00 89.88 295 PHE A C 1
ATOM 2137 O O . PHE A 1 295 ? -5.807 -2.679 21.945 1.00 89.88 295 PHE A O 1
ATOM 2144 N N . ASP A 1 296 ? -8.023 -2.320 22.109 1.00 91.62 296 ASP A N 1
ATOM 2145 C CA . ASP A 1 296 ? -8.440 -3.646 21.675 1.00 91.62 296 ASP A CA 1
ATOM 2146 C C . ASP A 1 296 ? -9.748 -3.545 20.891 1.00 91.62 296 ASP A C 1
ATOM 2148 O O . ASP A 1 296 ? -10.852 -3.684 21.422 1.00 91.62 296 ASP A O 1
ATOM 2152 N N . ALA A 1 297 ? -9.610 -3.209 19.613 1.00 94.75 297 ALA A N 1
ATOM 2153 C CA . ALA A 1 297 ? -10.729 -3.034 18.709 1.00 94.75 297 ALA A CA 1
ATOM 2154 C C . ALA A 1 297 ? -10.389 -3.557 17.316 1.00 94.75 297 ALA A C 1
ATOM 2156 O O . ALA A 1 297 ? -9.233 -3.613 16.897 1.00 94.75 297 ALA A O 1
ATOM 2157 N N . SER A 1 298 ? -11.434 -3.919 16.593 1.00 96.25 298 SER A N 1
ATOM 2158 C CA . SER A 1 298 ? -11.390 -4.337 15.203 1.00 96.25 298 SER A CA 1
ATOM 2159 C C . SER A 1 298 ? -12.014 -3.278 14.302 1.00 96.25 298 SER A C 1
ATOM 2161 O O . SER A 1 298 ? -12.895 -2.528 14.727 1.00 96.25 298 SER A O 1
ATOM 2163 N N . LEU A 1 299 ? -11.555 -3.209 13.054 1.00 97.44 299 LEU A N 1
ATOM 2164 C CA . LEU A 1 299 ? -12.171 -2.376 12.027 1.00 97.44 299 LEU A CA 1
ATOM 2165 C C . LEU A 1 299 ? -13.030 -3.271 11.134 1.00 97.44 299 LEU A C 1
ATOM 2167 O O . LEU A 1 299 ? -12.510 -4.091 10.379 1.00 97.44 299 LEU A O 1
ATOM 2171 N N . VAL A 1 300 ? -14.346 -3.114 11.229 1.00 97.50 300 VAL A N 1
ATOM 2172 C CA . VAL A 1 300 ? -15.323 -3.880 10.455 1.00 97.50 300 VAL A CA 1
ATOM 2173 C C . VAL A 1 300 ? -15.780 -3.036 9.275 1.00 97.50 300 VAL A C 1
ATOM 2175 O O . VAL A 1 300 ? -16.391 -1.983 9.452 1.00 97.50 300 VAL A O 1
ATOM 2178 N N . VAL A 1 301 ? -15.489 -3.501 8.064 1.00 97.69 301 VAL A N 1
ATOM 2179 C CA . VAL A 1 301 ? -15.831 -2.831 6.806 1.00 97.69 301 VAL A CA 1
ATOM 2180 C C . VAL A 1 301 ? -16.857 -3.680 6.074 1.00 97.69 301 VAL A C 1
ATOM 2182 O O . VAL A 1 301 ? -16.600 -4.846 5.789 1.00 97.69 301 VAL A O 1
ATOM 2185 N N . THR A 1 302 ? -18.012 -3.108 5.749 1.00 96.88 302 THR A N 1
ATOM 2186 C CA . THR A 1 302 ? -19.003 -3.771 4.894 1.00 96.88 302 THR A CA 1
ATOM 2187 C C . THR A 1 302 ? -19.025 -3.098 3.535 1.00 96.88 302 THR A C 1
ATOM 2189 O O . THR A 1 302 ? -19.122 -1.874 3.440 1.00 96.88 302 THR A O 1
ATOM 2192 N N . LEU A 1 303 ? -18.910 -3.906 2.489 1.00 95.62 303 LEU A N 1
ATOM 2193 C CA . LEU A 1 303 ? -19.004 -3.474 1.106 1.00 95.62 303 LEU A CA 1
ATOM 2194 C C . LEU A 1 303 ? -20.444 -3.603 0.597 1.00 95.62 303 LEU A C 1
ATOM 2196 O O . LEU A 1 303 ? -21.239 -4.415 1.084 1.00 95.62 303 LEU A O 1
ATOM 2200 N N . GLU A 1 304 ? -20.777 -2.814 -0.417 1.00 92.38 304 GLU A N 1
ATOM 2201 C CA . GLU A 1 304 ? -21.979 -3.020 -1.221 1.00 92.38 304 GLU A CA 1
ATOM 2202 C C . GLU A 1 304 ? -22.006 -4.453 -1.784 1.00 92.38 304 GLU A C 1
ATOM 2204 O O . GLU A 1 304 ? -20.976 -5.011 -2.145 1.00 92.38 304 GLU A O 1
ATOM 2209 N N . GLY A 1 305 ? -23.174 -5.096 -1.794 1.00 87.81 305 GLY A N 1
ATOM 2210 C CA . GLY A 1 305 ? -23.283 -6.538 -2.064 1.00 87.81 305 GLY A CA 1
ATOM 2211 C C . GLY A 1 305 ? -23.143 -7.426 -0.820 1.00 87.81 305 GLY A C 1
ATOM 2212 O O . GLY A 1 305 ? -23.344 -8.634 -0.915 1.00 87.81 305 GLY A O 1
ATOM 2213 N N . GLY A 1 306 ? -22.875 -6.842 0.355 1.00 88.94 306 GLY A N 1
ATOM 2214 C CA . GLY A 1 306 ? -23.013 -7.507 1.655 1.00 88.94 306 GLY A CA 1
ATOM 2215 C C . GLY A 1 306 ? -21.763 -8.228 2.161 1.00 88.94 306 GLY A C 1
ATOM 2216 O O . GLY A 1 306 ? -21.825 -8.869 3.207 1.00 88.94 306 GLY A O 1
ATOM 2217 N N . GLN A 1 307 ? -20.624 -8.121 1.467 1.00 92.12 307 GLN A N 1
ATOM 2218 C CA . GLN A 1 307 ? -19.362 -8.656 1.979 1.00 92.12 307 GLN A CA 1
ATOM 2219 C C . GLN A 1 307 ? -18.905 -7.836 3.189 1.00 92.12 307 GLN A C 1
ATOM 2221 O O . GLN A 1 307 ? -18.537 -6.670 3.049 1.00 92.12 307 GLN A O 1
ATOM 2226 N N . THR A 1 308 ? -18.861 -8.460 4.364 1.00 94.50 308 THR A N 1
ATOM 2227 C CA . THR A 1 308 ? -18.272 -7.869 5.570 1.00 94.50 308 THR A C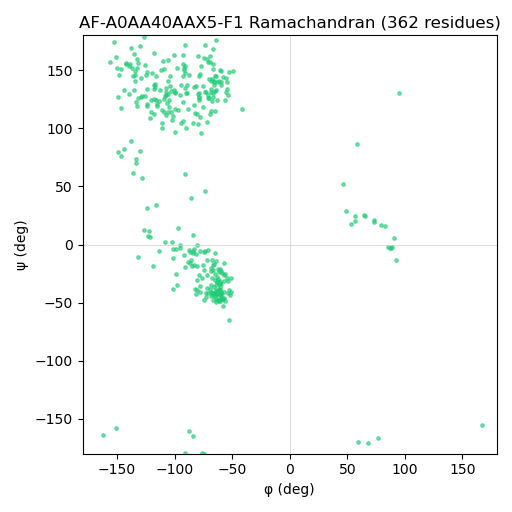A 1
ATOM 2228 C C . THR A 1 308 ? -16.872 -8.432 5.794 1.00 94.50 308 THR A C 1
ATOM 2230 O O . THR A 1 308 ? -16.651 -9.641 5.723 1.00 94.50 308 THR A O 1
ATOM 2233 N N . VAL A 1 309 ? -15.920 -7.543 6.060 1.00 95.31 309 VAL A N 1
ATOM 2234 C CA . VAL A 1 309 ? -14.518 -7.851 6.336 1.00 95.31 309 VAL A CA 1
ATOM 2235 C C . VAL A 1 309 ? -14.180 -7.320 7.719 1.00 95.31 309 VAL A C 1
ATOM 2237 O O . VAL A 1 309 ? -14.369 -6.138 8.002 1.00 95.31 309 VAL A O 1
ATOM 2240 N N . ASN A 1 310 ? -13.687 -8.202 8.582 1.00 95.75 310 ASN A N 1
ATOM 2241 C CA . ASN A 1 310 ? -13.252 -7.858 9.927 1.00 95.75 310 ASN A CA 1
ATOM 2242 C C . ASN A 1 310 ? -11.723 -7.792 9.967 1.00 95.75 310 ASN A C 1
ATOM 2244 O O . ASN A 1 310 ? -11.074 -8.820 9.797 1.00 95.75 310 ASN A O 1
ATOM 2248 N N . ILE A 1 311 ? -11.157 -6.608 10.202 1.00 96.31 311 ILE A N 1
ATOM 2249 C CA . ILE A 1 311 ? -9.720 -6.423 10.423 1.00 96.31 311 ILE A CA 1
ATOM 2250 C C . ILE A 1 311 ? -9.473 -6.482 11.933 1.00 96.31 311 ILE A C 1
ATOM 2252 O O . ILE A 1 311 ? -9.821 -5.533 12.644 1.00 96.31 311 ILE A O 1
ATOM 2256 N N . PRO A 1 312 ? -8.897 -7.578 12.452 1.00 94.94 312 PRO A N 1
ATOM 2257 C CA . PRO A 1 312 ? -8.748 -7.760 13.887 1.00 94.94 312 PRO A CA 1
ATOM 2258 C C . PRO A 1 312 ? -7.675 -6.830 14.471 1.00 94.94 312 PRO A C 1
ATOM 2260 O O . PRO A 1 312 ? -6.774 -6.366 13.771 1.00 94.94 312 PRO A O 1
ATOM 2263 N N . SER A 1 313 ? -7.737 -6.608 15.787 1.00 93.50 313 SER A N 1
ATOM 2264 C CA . SER A 1 313 ? -6.824 -5.719 16.526 1.00 93.50 313 SER A CA 1
ATOM 2265 C C . SER A 1 313 ? -5.342 -6.014 16.255 1.00 93.50 313 SER A C 1
ATOM 2267 O O . SER A 1 313 ? -4.558 -5.103 16.015 1.00 93.50 313 SER A O 1
ATOM 2269 N N . ASN A 1 314 ? -4.954 -7.292 16.169 1.00 91.81 314 ASN A N 1
ATOM 2270 C CA . ASN A 1 314 ? -3.565 -7.701 15.923 1.00 91.81 314 ASN A CA 1
ATOM 2271 C C . ASN A 1 314 ? -3.062 -7.433 14.491 1.00 91.81 314 ASN A C 1
ATOM 2273 O O . ASN A 1 314 ? -1.864 -7.569 14.245 1.00 91.81 314 ASN A O 1
ATOM 2277 N N . GLU A 1 315 ? -3.953 -7.126 13.549 1.00 93.94 315 GLU A N 1
ATOM 2278 C CA . GLU A 1 315 ? -3.633 -6.678 12.185 1.00 93.94 315 GLU A CA 1
ATOM 2279 C C . GLU A 1 315 ? -3.708 -5.153 12.091 1.00 93.94 315 GLU A C 1
ATOM 2281 O O . GLU A 1 315 ? -2.919 -4.525 11.386 1.00 93.94 315 GLU A O 1
ATOM 2286 N N . LEU A 1 316 ? -4.638 -4.560 12.842 1.00 93.75 316 LEU A N 1
ATOM 2287 C CA . LEU A 1 316 ? -4.920 -3.134 12.842 1.00 93.75 316 LEU A CA 1
ATOM 2288 C C . LEU A 1 316 ? -3.935 -2.324 13.693 1.00 93.75 316 LEU A C 1
ATOM 2290 O O . LEU A 1 316 ? -3.691 -1.171 13.363 1.00 93.75 316 LEU A O 1
ATOM 2294 N N . PHE A 1 317 ? -3.372 -2.886 14.762 1.00 93.06 317 PHE A N 1
ATOM 2295 C CA . PHE A 1 317 ? -2.525 -2.171 15.716 1.00 93.06 317 PHE A CA 1
ATOM 2296 C C . PHE A 1 317 ? -1.243 -2.951 16.012 1.00 93.06 317 PHE A C 1
ATOM 2298 O O . PHE A 1 317 ? -1.276 -4.090 16.478 1.00 93.06 317 PHE A O 1
ATOM 2305 N N . ASN A 1 318 ? -0.092 -2.357 15.700 1.00 93.56 318 ASN A N 1
ATOM 2306 C CA . ASN A 1 318 ? 1.204 -3.035 15.740 1.00 93.56 318 ASN A CA 1
ATOM 2307 C C . ASN A 1 318 ? 2.310 -2.104 16.248 1.00 93.56 318 ASN A C 1
ATOM 2309 O O . ASN A 1 318 ? 2.190 -0.899 16.067 1.00 93.56 318 ASN A O 1
ATOM 2313 N N . PRO A 1 319 ? 3.425 -2.621 16.797 1.00 94.56 319 PRO A N 1
ATOM 2314 C CA . PRO A 1 319 ? 4.618 -1.806 17.011 1.00 94.56 319 PRO A CA 1
ATOM 2315 C C . PRO A 1 319 ? 5.080 -1.138 15.712 1.00 94.56 319 PRO A C 1
ATOM 2317 O O . PRO A 1 319 ? 5.009 -1.761 14.643 1.00 94.56 319 PRO A O 1
ATOM 2320 N N . VAL A 1 320 ? 5.577 0.098 15.813 1.00 95.06 320 VAL A N 1
ATOM 2321 C CA . VAL A 1 320 ? 6.070 0.861 14.657 1.00 95.06 320 VAL A CA 1
ATOM 2322 C C . VAL A 1 320 ? 7.217 0.114 13.983 1.00 95.06 320 VAL A C 1
ATOM 2324 O O . VAL A 1 320 ? 8.124 -0.399 14.642 1.00 95.06 320 VAL A O 1
ATOM 2327 N N . ARG A 1 321 ? 7.204 0.083 12.647 1.00 93.62 321 ARG A N 1
ATOM 2328 C CA . ARG A 1 321 ? 8.270 -0.520 11.839 1.00 93.62 321 ARG A CA 1
ATOM 2329 C C . ARG A 1 321 ? 8.815 0.487 10.847 1.00 93.62 321 ARG A C 1
ATOM 2331 O O . ARG A 1 321 ? 8.078 1.285 10.278 1.00 93.62 321 ARG A O 1
ATOM 2338 N N . GLY A 1 322 ? 10.106 0.388 10.579 1.00 93.69 322 GLY A N 1
ATOM 2339 C CA . GLY A 1 322 ? 10.764 1.229 9.595 1.00 93.69 322 GLY A CA 1
ATOM 2340 C C . GLY A 1 322 ? 12.101 0.657 9.164 1.00 93.69 322 GLY A C 1
ATOM 2341 O O . GLY A 1 322 ? 12.395 -0.524 9.366 1.00 93.69 322 GLY A O 1
ATOM 2342 N N . LEU A 1 323 ? 12.900 1.511 8.538 1.00 94.25 323 LEU A N 1
ATOM 2343 C CA . LEU A 1 323 ? 14.233 1.182 8.061 1.00 94.25 323 LEU A CA 1
ATOM 2344 C C . LEU A 1 323 ? 15.273 1.848 8.959 1.00 94.25 323 LEU A C 1
ATOM 2346 O O . LEU A 1 323 ? 15.292 3.076 9.083 1.00 94.25 323 LEU A O 1
ATOM 2350 N N . ALA A 1 324 ? 16.151 1.047 9.556 1.00 94.38 324 ALA A N 1
ATOM 2351 C CA . ALA A 1 324 ? 17.330 1.554 10.247 1.00 94.38 324 ALA A CA 1
ATOM 2352 C C . ALA A 1 324 ? 18.303 2.201 9.247 1.00 94.38 324 ALA A C 1
ATOM 2354 O O . ALA A 1 324 ? 18.160 2.052 8.033 1.00 94.38 324 ALA A O 1
ATOM 2355 N N . ALA A 1 325 ? 19.307 2.924 9.745 1.00 92.38 325 ALA A N 1
ATOM 2356 C CA . ALA A 1 325 ? 20.263 3.672 8.924 1.00 92.38 325 ALA A CA 1
ATOM 2357 C C . ALA A 1 325 ? 21.022 2.816 7.887 1.00 92.38 325 ALA A C 1
ATOM 2359 O O . ALA A 1 325 ? 21.431 3.330 6.848 1.00 92.38 325 ALA A O 1
ATOM 2360 N N . ASP A 1 326 ? 21.200 1.520 8.126 1.00 93.50 326 ASP A N 1
ATOM 2361 C CA . ASP A 1 326 ? 21.818 0.583 7.181 1.00 93.50 326 ASP A CA 1
ATOM 2362 C C . ASP A 1 326 ? 20.833 0.031 6.130 1.00 93.50 326 ASP A C 1
ATOM 2364 O O . ASP A 1 326 ? 21.239 -0.654 5.194 1.00 93.50 326 ASP A O 1
ATOM 2368 N N . GLY A 1 327 ? 19.543 0.359 6.243 1.00 92.19 327 GLY A N 1
ATOM 2369 C CA . GLY A 1 327 ? 18.466 -0.156 5.402 1.00 92.19 327 GLY A CA 1
ATOM 2370 C C . GLY A 1 327 ? 17.829 -1.446 5.918 1.00 92.19 327 GLY A C 1
ATOM 2371 O O . GLY A 1 327 ? 16.866 -1.922 5.316 1.00 92.19 327 GLY A O 1
ATOM 2372 N N . SER A 1 328 ? 18.306 -2.021 7.020 1.00 94.50 328 SER A N 1
ATOM 2373 C CA . SER A 1 328 ? 17.657 -3.182 7.626 1.00 94.50 328 SER A CA 1
ATOM 2374 C C . SER A 1 328 ? 16.276 -2.814 8.180 1.00 94.50 328 SER A C 1
ATOM 2376 O O . SER A 1 328 ? 16.007 -1.671 8.563 1.00 94.50 328 SER A O 1
ATOM 2378 N N . ARG A 1 329 ? 15.359 -3.788 8.197 1.00 92.69 329 ARG A N 1
ATOM 2379 C CA . ARG A 1 329 ? 14.049 -3.613 8.834 1.00 92.69 329 ARG A CA 1
ATOM 2380 C C . ARG A 1 329 ? 14.241 -3.588 10.345 1.00 92.69 329 ARG A C 1
ATOM 2382 O O . ARG A 1 329 ? 14.822 -4.517 10.899 1.00 92.69 329 ARG A O 1
ATOM 2389 N N . ALA A 1 330 ? 13.694 -2.574 10.997 1.00 94.56 330 ALA A N 1
ATOM 2390 C CA . ALA A 1 330 ? 13.751 -2.415 12.441 1.00 94.56 330 ALA A CA 1
ATOM 2391 C C . ALA A 1 330 ? 12.370 -2.082 13.016 1.00 94.56 330 ALA A C 1
ATOM 2393 O O . ALA A 1 330 ? 11.455 -1.661 12.300 1.00 94.56 330 ALA A O 1
ATOM 2394 N N . VAL A 1 331 ? 12.226 -2.329 14.315 1.00 94.06 331 VAL A N 1
ATOM 2395 C CA . VAL A 1 331 ? 10.989 -2.148 15.076 1.00 94.06 331 VAL A CA 1
ATOM 2396 C C . VAL A 1 331 ? 11.280 -1.216 16.241 1.00 94.06 331 VAL A C 1
ATOM 2398 O O . VAL A 1 331 ? 12.266 -1.419 16.945 1.00 94.06 331 VAL A O 1
ATOM 2401 N N . GLU A 1 332 ? 10.413 -0.231 16.448 1.00 92.62 332 GLU A N 1
ATOM 2402 C CA . GLU A 1 332 ? 10.459 0.667 17.598 1.00 92.62 332 GLU A CA 1
ATOM 2403 C C . GLU A 1 332 ? 9.336 0.293 18.572 1.00 92.62 332 GLU A C 1
ATOM 2405 O O . GLU A 1 332 ? 8.155 0.409 18.249 1.00 92.62 332 GLU A O 1
ATOM 2410 N N . LEU A 1 333 ? 9.705 -0.188 19.762 1.00 91.12 333 LEU A N 1
ATOM 2411 C CA . LEU A 1 333 ? 8.761 -0.702 20.763 1.00 91.12 333 LEU A CA 1
ATOM 2412 C C . LEU A 1 333 ? 8.191 0.397 21.671 1.00 91.12 333 LEU A C 1
ATOM 2414 O O . LEU A 1 333 ? 7.203 0.164 22.365 1.00 91.12 333 LEU A O 1
ATOM 2418 N N . GLY A 1 334 ? 8.782 1.596 21.668 1.00 91.56 334 GLY A N 1
ATOM 2419 C CA . GLY A 1 334 ? 8.245 2.766 22.364 1.00 91.56 334 GLY A CA 1
ATOM 2420 C C . GLY A 1 334 ? 6.940 3.293 21.757 1.00 91.56 334 GLY A C 1
ATOM 2421 O O . GLY A 1 334 ? 6.234 4.075 22.401 1.00 91.56 334 GLY A O 1
ATOM 2422 N N . PHE A 1 335 ? 6.586 2.839 20.550 1.00 93.56 335 PHE A N 1
ATOM 2423 C CA . PHE A 1 335 ? 5.411 3.281 19.812 1.00 93.56 335 PHE A CA 1
ATOM 2424 C C . PHE A 1 335 ? 4.626 2.124 19.205 1.00 93.56 335 PHE A C 1
ATOM 2426 O O . PHE A 1 335 ? 5.183 1.150 18.704 1.00 93.56 335 PHE A O 1
ATOM 2433 N N . ASN A 1 336 ? 3.313 2.307 19.168 1.00 93.75 336 ASN A N 1
ATOM 2434 C CA . ASN A 1 336 ? 2.402 1.510 18.368 1.00 93.75 336 ASN A CA 1
ATOM 2435 C C . ASN A 1 336 ? 1.836 2.357 17.227 1.00 93.75 336 ASN A C 1
ATOM 2437 O O . ASN A 1 336 ? 1.781 3.582 17.302 1.00 93.75 336 ASN A O 1
ATOM 2441 N N . GLU A 1 337 ? 1.381 1.693 16.183 1.00 94.56 337 GLU A N 1
ATOM 2442 C CA . GLU A 1 337 ? 0.846 2.272 14.968 1.00 94.56 337 GLU A CA 1
ATOM 2443 C C . GLU A 1 337 ? -0.475 1.595 14.628 1.00 94.56 337 GLU A C 1
ATOM 2445 O O . GLU A 1 337 ? -0.555 0.368 14.518 1.00 94.56 337 GLU A O 1
ATOM 2450 N N . LEU A 1 338 ? -1.514 2.409 14.449 1.00 95.38 338 LEU A N 1
ATOM 2451 C CA . LEU A 1 338 ? -2.745 1.972 13.812 1.00 95.38 338 LEU A CA 1
ATOM 2452 C C . LEU A 1 338 ? -2.522 1.946 12.298 1.00 95.38 338 LEU A C 1
ATOM 2454 O O . LEU A 1 338 ? -2.087 2.948 11.727 1.00 95.38 338 LEU A O 1
ATOM 2458 N N . ALA A 1 339 ? -2.875 0.836 11.651 1.00 95.00 339 ALA A N 1
ATOM 2459 C CA . ALA A 1 339 ? -2.696 0.543 10.226 1.00 95.00 339 ALA A CA 1
ATOM 2460 C C . ALA A 1 339 ? -3.676 1.318 9.311 1.00 95.00 339 ALA A C 1
ATOM 2462 O O . ALA A 1 339 ? -4.302 0.772 8.390 1.00 95.00 339 ALA A O 1
ATOM 2463 N N . VAL A 1 340 ? -3.803 2.614 9.592 1.00 95.56 340 VAL A N 1
ATOM 2464 C CA . VAL A 1 340 ? -4.519 3.646 8.848 1.00 95.56 340 VAL A CA 1
ATOM 2465 C C . VAL A 1 340 ? -3.544 4.792 8.628 1.00 95.56 340 VAL A C 1
ATOM 2467 O O . VAL A 1 340 ? -2.936 5.272 9.580 1.00 95.56 340 VAL A O 1
ATOM 2470 N N . TYR A 1 341 ? -3.386 5.227 7.383 1.00 94.44 341 TYR A N 1
ATOM 2471 C CA . TYR A 1 341 ? -2.413 6.246 7.005 1.00 94.44 341 TYR A CA 1
ATOM 2472 C C . TYR A 1 341 ? -2.661 7.568 7.744 1.00 94.44 341 TYR A C 1
ATOM 2474 O O . TYR A 1 341 ? -3.805 7.998 7.901 1.00 94.44 341 TYR A O 1
ATOM 2482 N N . GLN A 1 342 ? -1.592 8.240 8.184 1.00 92.50 342 GLN A N 1
ATOM 2483 C CA . GLN A 1 342 ? -1.727 9.424 9.043 1.00 92.50 342 GLN A CA 1
ATOM 2484 C C . GLN A 1 342 ? -2.374 10.646 8.372 1.00 92.50 342 GLN A C 1
ATOM 2486 O O . GLN A 1 342 ? -2.885 11.537 9.063 1.00 92.50 342 GLN A O 1
ATOM 2491 N N . SER A 1 343 ? -2.334 10.712 7.039 1.00 89.56 343 SER A N 1
ATOM 2492 C CA . SER A 1 343 ? -2.877 11.818 6.244 1.00 89.56 343 SER A CA 1
ATOM 2493 C C . SER A 1 343 ? -4.177 11.438 5.542 1.00 89.56 343 SER A C 1
ATOM 2495 O O . SER A 1 343 ? -4.469 10.263 5.325 1.00 89.56 343 SER A O 1
ATOM 2497 N N . GLU A 1 344 ? -4.952 12.458 5.178 1.00 89.38 344 GLU A N 1
ATOM 2498 C CA . GLU A 1 344 ? -6.227 12.287 4.488 1.00 89.38 344 GLU A CA 1
ATOM 2499 C C . GLU A 1 344 ? -6.086 11.557 3.150 1.00 89.38 344 GLU A C 1
ATOM 2501 O O . GLU A 1 344 ? -5.069 11.646 2.451 1.00 89.38 344 GLU A O 1
ATOM 2506 N N . ALA A 1 345 ? -7.138 10.822 2.796 1.00 85.19 345 ALA A N 1
ATOM 2507 C CA . ALA A 1 345 ? -7.202 10.141 1.523 1.00 85.19 345 ALA A CA 1
ATOM 2508 C C . ALA A 1 345 ? -7.302 11.138 0.355 1.00 85.19 345 ALA A C 1
ATOM 2510 O O . ALA A 1 345 ? -8.003 12.152 0.442 1.00 85.19 345 ALA A O 1
ATOM 2511 N N . PRO A 1 346 ? -6.642 10.836 -0.772 1.00 76.25 346 PRO A N 1
ATOM 2512 C CA . PRO A 1 346 ? -6.714 11.654 -1.973 1.00 76.25 346 PRO A CA 1
ATOM 2513 C C . PRO A 1 346 ? -8.150 11.714 -2.505 1.00 76.25 346 PRO A C 1
ATOM 2515 O O . PRO A 1 346 ? -8.853 10.705 -2.536 1.00 76.25 346 PRO A O 1
ATOM 2518 N N . ALA A 1 347 ? -8.563 12.890 -2.985 1.00 74.69 347 ALA A N 1
ATOM 2519 C CA . ALA A 1 347 ? -9.849 13.091 -3.659 1.00 74.69 347 ALA A CA 1
ATOM 2520 C C . ALA A 1 347 ? -11.091 12.691 -2.842 1.00 74.69 347 ALA A C 1
ATOM 2522 O O . ALA A 1 347 ? -12.132 12.373 -3.417 1.00 74.69 347 ALA A O 1
ATOM 2523 N N . ASN A 1 348 ? -10.979 12.683 -1.508 1.00 74.94 348 ASN A N 1
ATOM 2524 C CA . ASN A 1 348 ? -12.056 12.291 -0.597 1.00 74.94 348 ASN A CA 1
ATOM 2525 C C . ASN A 1 348 ? -12.609 10.867 -0.847 1.00 74.94 348 ASN A C 1
ATOM 2527 O O . ASN A 1 348 ? -13.715 10.556 -0.416 1.00 74.94 348 ASN A O 1
ATOM 2531 N N . ALA A 1 349 ? -11.846 10.003 -1.526 1.00 84.06 349 ALA A N 1
ATOM 2532 C CA . ALA A 1 349 ? -12.186 8.604 -1.773 1.00 84.06 349 ALA A CA 1
ATOM 2533 C C . ALA A 1 349 ? -11.294 7.705 -0.913 1.00 84.06 349 ALA A C 1
ATOM 2535 O O . ALA A 1 349 ? -10.082 7.920 -0.849 1.00 84.06 349 ALA A O 1
ATOM 2536 N N . ALA A 1 350 ? -11.865 6.691 -0.262 1.00 91.50 350 ALA A N 1
ATOM 2537 C CA . ALA A 1 350 ? -11.083 5.802 0.590 1.00 91.50 350 ALA A CA 1
ATOM 2538 C C . ALA A 1 350 ? -10.085 4.953 -0.217 1.00 91.50 350 ALA A C 1
ATOM 2540 O O . ALA A 1 350 ? -10.250 4.673 -1.409 1.00 91.50 350 ALA A O 1
ATOM 2541 N N . VAL A 1 351 ? -9.026 4.518 0.458 1.00 92.06 351 VAL A N 1
ATOM 2542 C CA . VAL A 1 351 ? -8.127 3.473 -0.031 1.00 92.06 351 VAL A CA 1
ATOM 2543 C C . VAL A 1 351 ? -8.174 2.311 0.926 1.00 92.06 351 VAL A C 1
ATOM 2545 O O . VAL A 1 351 ? -7.893 2.498 2.104 1.00 92.06 351 VAL A O 1
ATOM 2548 N N . LEU A 1 352 ? -8.467 1.125 0.415 1.00 94.31 352 LEU A N 1
ATOM 2549 C CA . LEU A 1 352 ? -8.343 -0.123 1.148 1.00 94.31 352 LEU A CA 1
ATOM 2550 C C . LEU A 1 352 ? -7.029 -0.781 0.718 1.00 94.31 352 LEU A C 1
ATOM 2552 O O . LEU A 1 352 ? -6.941 -1.393 -0.347 1.00 94.31 352 LEU A O 1
ATOM 2556 N N . GLY A 1 353 ? -5.998 -0.564 1.533 1.00 92.75 353 GLY A N 1
ATOM 2557 C CA . GLY A 1 353 ? -4.655 -1.097 1.318 1.00 92.75 353 GLY A CA 1
ATOM 2558 C C . GLY A 1 353 ? -4.468 -2.488 1.921 1.00 92.75 353 GLY A C 1
ATOM 2559 O O . GLY A 1 353 ? -5.428 -3.181 2.272 1.00 92.75 353 GLY A O 1
ATOM 2560 N N . ARG A 1 354 ? -3.209 -2.879 2.125 1.00 92.12 354 ARG A N 1
ATOM 2561 C CA . ARG A 1 354 ? -2.815 -4.167 2.707 1.00 92.12 354 ARG A CA 1
ATOM 2562 C C . ARG A 1 354 ? -3.466 -4.456 4.060 1.00 92.12 354 ARG A C 1
ATOM 2564 O O . ARG A 1 354 ? -3.753 -5.617 4.333 1.00 92.12 354 ARG A O 1
ATOM 2571 N N . SER A 1 355 ? -3.758 -3.446 4.885 1.00 92.75 355 SER A N 1
ATOM 2572 C CA . SER A 1 355 ? -4.469 -3.673 6.154 1.00 92.75 355 SER A CA 1
ATOM 2573 C C . SER A 1 355 ? -5.848 -4.302 5.963 1.00 92.75 355 SER A C 1
ATOM 2575 O O . SER A 1 355 ? -6.169 -5.267 6.652 1.00 92.75 355 SER A O 1
ATOM 2577 N N . PHE A 1 356 ? -6.606 -3.862 4.960 1.00 95.75 356 PHE A N 1
ATOM 2578 C CA . PHE A 1 356 ? -7.847 -4.516 4.543 1.00 95.75 356 PHE A CA 1
ATOM 2579 C C . PHE A 1 356 ? -7.582 -5.816 3.768 1.00 95.75 356 PHE A C 1
ATOM 2581 O O . PHE A 1 356 ? -8.159 -6.856 4.085 1.00 95.75 356 PHE A O 1
ATOM 2588 N N . LEU A 1 357 ? -6.673 -5.781 2.785 1.00 95.00 357 LEU A N 1
ATOM 2589 C CA . LEU A 1 357 ? -6.396 -6.920 1.897 1.00 95.00 357 LEU A CA 1
ATOM 2590 C C . LEU A 1 357 ? -5.786 -8.132 2.619 1.00 95.00 357 LEU A C 1
ATOM 2592 O O . LEU A 1 357 ? -5.835 -9.237 2.101 1.00 95.00 357 LEU A O 1
ATOM 2596 N N . SER A 1 358 ? -5.251 -7.958 3.827 1.00 94.62 358 SER A N 1
ATOM 2597 C CA . SER A 1 358 ? -4.764 -9.060 4.668 1.00 94.62 358 SER A CA 1
ATOM 2598 C C . SER A 1 358 ? -5.854 -10.059 5.077 1.00 94.62 358 SER A C 1
ATOM 2600 O O . SER A 1 358 ? -5.540 -11.198 5.437 1.00 94.62 358 SER A O 1
ATOM 2602 N N . GLN A 1 359 ? -7.121 -9.631 5.021 1.00 94.56 359 GLN A N 1
ATOM 2603 C CA . GLN A 1 359 ? -8.294 -10.391 5.462 1.00 94.56 359 GLN A CA 1
ATOM 2604 C C . GLN A 1 359 ? -9.165 -10.887 4.301 1.00 94.56 359 GLN A C 1
ATOM 2606 O O . GLN A 1 359 ? -10.210 -11.494 4.534 1.00 94.56 359 GLN A O 1
ATOM 2611 N N . VAL A 1 360 ? -8.767 -10.624 3.054 1.00 94.19 360 VAL A N 1
ATOM 2612 C CA . VAL A 1 360 ? -9.507 -11.045 1.861 1.00 94.19 360 VAL A CA 1
ATOM 2613 C C . VAL A 1 360 ? -8.571 -11.640 0.820 1.00 94.19 360 VAL A C 1
ATOM 2615 O O . VAL A 1 360 ? -7.424 -11.229 0.684 1.00 94.19 360 VAL A O 1
ATOM 2618 N N . TYR A 1 361 ? -9.088 -12.585 0.042 1.00 94.69 361 TYR A N 1
ATOM 2619 C CA . TYR A 1 361 ? -8.434 -13.028 -1.180 1.00 94.69 361 TYR A CA 1
ATOM 2620 C C . TYR A 1 361 ? -8.977 -12.217 -2.355 1.00 94.69 361 TYR A C 1
ATOM 2622 O O . TYR A 1 361 ? -10.185 -12.225 -2.605 1.00 94.69 361 TYR A O 1
ATOM 2630 N N . LEU A 1 362 ? -8.101 -11.529 -3.083 1.00 94.38 362 LEU A N 1
ATOM 2631 C CA . LEU A 1 362 ? -8.480 -10.775 -4.273 1.00 94.38 362 LEU A CA 1
ATOM 2632 C C . LEU A 1 362 ? -8.239 -11.629 -5.520 1.00 94.38 362 LEU A C 1
ATOM 2634 O O . LEU A 1 362 ? -7.149 -12.159 -5.707 1.00 94.38 362 LEU A O 1
ATOM 2638 N N . PHE A 1 363 ? -9.246 -11.748 -6.383 1.00 93.69 363 PHE A N 1
ATOM 2639 C CA . PHE A 1 363 ? -9.120 -12.366 -7.701 1.00 93.69 363 PHE A CA 1
ATOM 2640 C C . PHE A 1 363 ? -9.621 -11.389 -8.759 1.00 93.69 363 PHE A C 1
ATOM 2642 O O . PHE A 1 363 ? -10.736 -10.879 -8.628 1.00 93.69 363 PHE A O 1
ATOM 2649 N N . VAL A 1 364 ? -8.790 -11.139 -9.771 1.00 91.00 364 VAL A N 1
ATOM 2650 C CA . VAL A 1 364 ? -9.054 -10.227 -10.891 1.00 91.00 364 VAL A CA 1
ATOM 2651 C C . VAL A 1 364 ? -9.001 -10.990 -12.201 1.00 91.00 364 VAL A C 1
ATOM 2653 O O . VAL A 1 364 ? -8.047 -11.786 -12.388 1.00 91.00 364 VAL A O 1
#

Solvent-accessible surface area (backbone atoms only — not comparable to full-atom values): 19645 Å² total; per-residue (Å²): 104,62,35,44,72,64,26,18,51,26,33,41,47,36,51,21,69,50,50,31,72,67,51,24,60,70,47,59,44,41,64,32,29,51,46,48,54,28,53,74,87,62,62,51,48,100,68,29,46,79,56,95,60,54,75,48,81,50,82,60,53,42,80,63,24,58,33,53,23,55,62,59,71,52,49,50,64,67,43,35,71,41,20,28,51,45,65,54,76,43,96,89,72,49,71,44,65,42,73,29,36,33,38,54,70,70,90,82,70,51,56,48,40,68,16,68,31,100,70,17,45,52,46,52,36,35,35,75,69,67,74,34,53,96,53,83,26,30,16,39,37,60,17,44,74,16,74,91,63,65,41,82,51,50,80,35,77,42,38,66,62,70,89,74,58,78,86,80,90,83,89,74,77,71,45,58,70,87,45,48,52,89,82,45,24,26,39,30,51,44,48,44,36,31,29,29,28,44,20,35,75,94,59,48,81,89,40,96,82,30,45,80,57,35,48,69,92,55,59,41,54,27,26,61,33,90,78,41,62,35,24,22,33,24,59,69,40,42,50,50,49,49,53,50,52,26,63,68,38,72,50,92,73,75,58,58,87,86,56,77,68,69,58,87,62,36,85,74,34,72,68,52,40,58,61,62,58,33,52,56,92,79,54,30,38,26,36,54,32,86,61,42,77,66,68,52,40,24,47,37,41,28,31,66,94,70,54,70,45,71,32,46,35,61,48,36,45,32,63,33,64,28,22,28,66,75,23,49,83,41,73,44,77,69,26,28,24,35,46,34,35,64,57,63,21,54,80,67,31,29,33,41,5,33,43,55,35,40,71,45,69,47,75,86